Protein AF-A0A9P7V048-F1 (afdb_monomer_lite)

Radius of gyration: 24.01 Å; chains: 1; bounding box: 85×46×67 Å

Secondary structure (DSSP, 8-state):
--PPPP---------TTSPPPP--EEEEETTEEEEEEEEEESS---TT-EEEEEEESSSSEEEEEEE-TTSSEEEEEEEEGGG--TT--EEEEEEEEEEE-SS---------EEPPTTTSTTT-EEEEEE-TTS-EEEEEESSTT-S--EES--SSS--EEEEEEEETTTTEEEEEE--SSTT-BEEEEEESS---SSS---EESS--SS--EEEEEE-TTSSEEEEEEEESSS-EEEEEETTS-B-TT-TTT---GGG-------------

Structure (mmCIF, N/CA/C/O backbone):
data_AF-A0A9P7V048-F1
#
_entry.id   AF-A0A9P7V048-F1
#
loop_
_atom_site.group_PDB
_atom_site.id
_atom_site.type_symbol
_atom_site.label_atom_id
_atom_site.label_alt_id
_atom_site.label_comp_id
_atom_site.label_asym_id
_atom_site.label_entity_id
_atom_site.label_seq_id
_atom_site.pdbx_PDB_ins_code
_atom_site.Cartn_x
_atom_site.Cartn_y
_atom_site.Cartn_z
_atom_site.occupancy
_atom_site.B_iso_or_equiv
_atom_site.auth_seq_id
_atom_site.auth_comp_id
_atom_site.auth_asym_id
_atom_site.auth_atom_id
_atom_site.pdbx_PDB_model_num
ATOM 1 N N . MET A 1 1 ? -36.999 -1.840 -45.580 1.00 36.94 1 MET A N 1
ATOM 2 C CA . MET A 1 1 ? -36.433 -1.770 -44.214 1.00 36.94 1 MET A CA 1
ATOM 3 C C . MET A 1 1 ? -35.182 -2.636 -44.184 1.00 36.94 1 MET A C 1
ATOM 5 O O . MET A 1 1 ? -35.310 -3.847 -44.291 1.00 36.94 1 MET A O 1
ATOM 9 N N . ARG A 1 2 ? -33.984 -2.038 -44.151 1.00 40.50 2 ARG A N 1
ATOM 10 C CA . ARG A 1 2 ? -32.734 -2.769 -43.884 1.00 40.50 2 ARG A CA 1
ATOM 11 C C . ARG A 1 2 ? -32.493 -2.706 -42.381 1.00 40.50 2 ARG A C 1
ATOM 13 O O . ARG A 1 2 ? -32.300 -1.617 -41.848 1.00 40.50 2 ARG A O 1
ATOM 20 N N . TRP A 1 3 ? -32.535 -3.854 -41.720 1.00 47.59 3 TRP A N 1
ATOM 21 C CA . TRP A 1 3 ? -32.019 -3.990 -40.365 1.00 47.59 3 TRP A CA 1
ATOM 22 C C . TRP A 1 3 ? -30.502 -3.810 -40.438 1.00 47.59 3 TRP A C 1
ATOM 24 O O . TRP A 1 3 ? -29.835 -4.533 -41.178 1.00 47.59 3 TRP A O 1
ATOM 34 N N . HIS A 1 4 ? -29.969 -2.801 -39.751 1.00 50.00 4 HIS A N 1
ATOM 35 C CA . HIS A 1 4 ? -28.528 -2.705 -39.544 1.00 50.00 4 HIS A CA 1
ATOM 36 C C . HIS A 1 4 ? -28.135 -3.830 -38.585 1.00 50.00 4 HIS A C 1
ATOM 38 O O . HIS A 1 4 ? -28.737 -3.973 -37.521 1.00 50.00 4 HIS A O 1
ATOM 44 N N . SER A 1 5 ? -27.163 -4.647 -38.991 1.00 58.50 5 SER A N 1
ATOM 45 C CA . SER A 1 5 ? -26.489 -5.574 -38.086 1.00 58.50 5 SER A CA 1
ATOM 46 C C . SER A 1 5 ? -25.863 -4.753 -36.963 1.00 58.50 5 SER A C 1
ATOM 48 O O . SER A 1 5 ? -25.151 -3.791 -37.246 1.00 58.50 5 SER A O 1
ATOM 50 N N . LEU A 1 6 ? -26.148 -5.104 -35.711 1.00 61.34 6 LEU A N 1
ATOM 51 C CA . LEU A 1 6 ? -25.428 -4.551 -34.568 1.00 61.34 6 LEU A CA 1
ATOM 52 C C . LEU A 1 6 ? -23.964 -4.978 -34.703 1.00 61.34 6 LEU A C 1
ATOM 54 O O . LEU A 1 6 ? -23.677 -6.170 -34.811 1.00 61.34 6 LEU A O 1
ATOM 58 N N . ASP A 1 7 ? -23.066 -4.003 -34.760 1.00 64.44 7 ASP A N 1
ATOM 59 C CA . ASP A 1 7 ? -21.628 -4.238 -34.793 1.00 64.44 7 ASP A CA 1
ATOM 60 C C . ASP A 1 7 ? -21.213 -4.708 -33.393 1.00 64.44 7 ASP A C 1
ATOM 62 O O . ASP A 1 7 ? -21.277 -3.951 -32.420 1.00 64.44 7 ASP A O 1
ATOM 66 N N . VAL A 1 8 ? -20.901 -5.996 -33.250 1.00 72.31 8 VAL A N 1
ATOM 67 C CA . VAL A 1 8 ? -20.444 -6.551 -31.973 1.00 72.31 8 VAL A CA 1
ATOM 68 C C . VAL A 1 8 ? -18.975 -6.171 -31.832 1.00 72.31 8 VAL A C 1
ATOM 70 O O . VAL A 1 8 ? -18.119 -6.739 -32.506 1.00 72.31 8 VAL A O 1
ATOM 73 N N . GLY A 1 9 ? -18.684 -5.185 -30.983 1.00 73.69 9 GLY A N 1
ATOM 74 C CA . GLY A 1 9 ? -17.313 -4.743 -30.728 1.00 73.69 9 GLY A CA 1
ATOM 75 C C . GLY A 1 9 ? -16.412 -5.894 -30.265 1.00 73.69 9 GLY A C 1
ATOM 76 O O . GLY A 1 9 ? -16.815 -6.729 -29.455 1.00 73.69 9 GLY A O 1
ATOM 77 N N . SER A 1 10 ? -15.182 -5.945 -30.778 1.00 85.81 10 SER A N 1
ATOM 78 C CA . SER A 1 10 ? -14.177 -6.932 -30.373 1.00 85.81 10 SER A CA 1
ATOM 79 C C . SER A 1 10 ? -13.521 -6.538 -29.046 1.00 85.81 10 SER A C 1
ATOM 81 O O . SER A 1 10 ? -12.964 -5.446 -28.941 1.00 85.81 10 SER A O 1
ATOM 83 N N . LEU A 1 11 ? -13.527 -7.440 -28.058 1.00 88.19 11 LEU A N 1
ATOM 84 C CA . LEU A 1 11 ? -12.817 -7.288 -26.784 1.00 88.19 11 LEU A CA 1
ATOM 85 C C . LEU A 1 11 ? -11.685 -8.318 -26.687 1.00 88.19 11 LEU A C 1
ATOM 87 O O . LEU A 1 11 ? -11.922 -9.520 -26.812 1.00 88.19 11 LEU A O 1
ATOM 91 N N . HIS A 1 12 ? -10.461 -7.863 -26.413 1.00 88.50 12 HIS A N 1
ATOM 92 C CA . HIS A 1 12 ? -9.361 -8.759 -26.061 1.00 88.50 12 HIS A CA 1
ATOM 93 C C . HIS A 1 12 ? -9.548 -9.253 -24.625 1.00 88.50 12 HIS A C 1
ATOM 95 O O . HIS A 1 12 ? -9.279 -8.531 -23.669 1.00 88.50 12 HIS A O 1
ATOM 101 N N . TYR A 1 13 ? -10.034 -10.484 -24.485 1.00 90.88 13 TYR A N 1
ATOM 102 C CA . TYR A 1 13 ? -10.321 -11.108 -23.198 1.00 90.88 13 TYR A CA 1
ATOM 103 C C . TYR A 1 13 ? -9.523 -12.415 -23.058 1.00 90.88 13 TYR A C 1
ATOM 105 O O . TYR A 1 13 ? -9.864 -13.405 -23.715 1.00 90.88 13 TYR A O 1
ATOM 113 N N . PRO A 1 14 ? -8.441 -12.445 -22.258 1.00 89.75 14 PRO A N 1
ATOM 114 C CA . PRO A 1 14 ? -7.662 -13.659 -22.054 1.00 89.75 14 PRO A CA 1
ATOM 115 C C . PRO A 1 14 ? -8.452 -14.651 -21.192 1.00 89.75 14 PRO A C 1
ATOM 117 O O . PRO A 1 14 ? -8.648 -14.452 -19.996 1.00 89.75 14 PRO A O 1
ATOM 120 N N . LEU A 1 15 ? -8.912 -15.739 -21.811 1.00 92.75 15 LEU A N 1
ATOM 121 C CA . LEU A 1 15 ? -9.540 -16.856 -21.102 1.00 92.75 15 LEU A CA 1
ATOM 122 C C . LEU A 1 15 ? -8.530 -17.558 -20.173 1.00 92.75 15 LEU A C 1
ATOM 124 O O . LEU A 1 15 ? -7.322 -17.476 -20.419 1.00 92.75 15 LEU A O 1
ATOM 128 N N . PRO A 1 16 ? -8.988 -18.308 -19.152 1.00 92.62 16 PRO A N 1
ATOM 129 C CA . PRO A 1 16 ? -8.110 -19.159 -18.352 1.00 92.62 16 PRO A CA 1
ATOM 130 C C . PRO A 1 16 ? -7.230 -20.059 -19.238 1.00 92.62 16 PRO A C 1
ATOM 132 O O . PRO A 1 16 ? -7.725 -20.740 -20.133 1.00 92.62 16 PRO A O 1
ATOM 135 N N . GLY A 1 17 ? -5.912 -20.022 -19.021 1.00 89.62 17 GLY A N 1
ATOM 136 C CA . GLY A 1 17 ? -4.913 -20.717 -19.851 1.00 89.62 17 GLY A CA 1
ATOM 137 C C . GLY A 1 17 ? -4.537 -20.017 -21.169 1.00 89.62 17 GLY A C 1
ATOM 138 O O . GLY A 1 17 ? -3.571 -20.416 -21.815 1.00 89.62 17 GLY A O 1
ATOM 139 N N . GLY A 1 18 ? -5.244 -18.952 -21.559 1.00 90.00 18 GLY A N 1
ATOM 140 C CA . GLY A 1 18 ? -4.911 -18.102 -22.705 1.00 90.00 18 GLY A CA 1
ATOM 141 C C . GLY A 1 18 ? -3.656 -17.254 -22.475 1.00 90.00 18 GLY A C 1
ATOM 142 O O . GLY A 1 18 ? -3.100 -17.221 -21.383 1.00 90.00 18 GLY A O 1
ATOM 143 N N . LYS A 1 19 ? -3.162 -16.551 -23.494 1.00 90.81 19 LYS A N 1
ATOM 144 C CA . LYS A 1 19 ? -1.992 -15.672 -23.320 1.00 90.81 19 LYS A CA 1
ATOM 145 C C . LYS A 1 19 ? -2.393 -14.386 -22.600 1.00 90.81 19 LYS A C 1
ATOM 147 O O . LYS A 1 19 ? -3.343 -13.733 -23.026 1.00 90.81 19 LYS A O 1
ATOM 152 N N . ASN A 1 20 ? -1.660 -14.032 -21.545 1.00 90.75 20 ASN A N 1
ATOM 153 C CA . ASN A 1 20 ? -1.812 -12.734 -20.894 1.00 90.75 20 ASN A CA 1
ATOM 154 C C . ASN A 1 20 ? -1.251 -11.620 -21.795 1.00 90.75 20 ASN A C 1
ATOM 156 O O . ASN A 1 20 ? -0.404 -11.895 -22.651 1.00 90.75 20 ASN A O 1
ATOM 160 N N . PRO A 1 21 ? -1.717 -10.370 -21.631 1.00 90.50 21 PRO A N 1
ATOM 161 C CA . PRO A 1 21 ? -1.050 -9.233 -22.247 1.00 90.50 21 PRO A CA 1
ATOM 162 C C . PRO A 1 21 ? 0.390 -9.131 -21.735 1.00 90.50 21 PRO A C 1
ATOM 164 O O . PRO A 1 21 ? 0.649 -9.307 -20.545 1.00 90.50 21 PRO A O 1
ATOM 167 N N . VAL A 1 22 ? 1.314 -8.821 -22.641 1.00 87.94 22 VAL A N 1
ATOM 168 C CA . VAL A 1 22 ? 2.689 -8.459 -22.286 1.00 87.94 22 VAL A CA 1
ATOM 169 C C . VAL A 1 22 ? 2.695 -6.974 -21.946 1.00 87.94 22 VAL A C 1
ATOM 171 O O . VAL A 1 22 ? 2.176 -6.167 -22.718 1.00 87.94 22 VAL A O 1
ATOM 174 N N . VAL A 1 23 ? 3.238 -6.625 -20.781 1.00 88.62 23 VAL A N 1
ATOM 175 C CA . VAL A 1 23 ? 3.197 -5.260 -20.247 1.00 88.62 23 VAL A CA 1
ATOM 176 C C . VAL A 1 23 ? 4.593 -4.667 -20.110 1.00 88.62 23 VAL A C 1
ATOM 178 O O . VAL A 1 23 ? 5.545 -5.339 -19.715 1.00 88.62 23 VAL A O 1
ATOM 181 N N . GLU A 1 24 ? 4.683 -3.372 -20.389 1.00 89.81 24 GLU A N 1
ATOM 182 C CA . GLU A 1 24 ? 5.864 -2.547 -20.169 1.00 89.81 24 GLU A CA 1
ATOM 183 C C . GLU A 1 24 ? 5.461 -1.317 -19.358 1.00 89.81 24 GLU A C 1
ATOM 185 O O . GLU A 1 24 ? 4.350 -0.803 -19.510 1.00 89.81 24 GLU A O 1
ATOM 190 N N . ALA A 1 25 ? 6.360 -0.841 -18.500 1.00 92.62 25 ALA A N 1
ATOM 191 C CA . ALA A 1 25 ? 6.156 0.379 -17.735 1.00 92.62 25 ALA A CA 1
ATOM 192 C C . ALA A 1 25 ? 7.075 1.480 -18.270 1.00 92.62 25 ALA A C 1
ATOM 194 O O . ALA A 1 25 ? 8.260 1.257 -18.515 1.00 92.62 25 ALA A O 1
ATOM 195 N N . HIS A 1 26 ? 6.513 2.673 -18.441 1.00 93.94 26 HIS A N 1
ATOM 196 C CA . HIS A 1 26 ? 7.201 3.838 -18.984 1.00 93.94 26 HIS A CA 1
ATOM 197 C C . HIS A 1 26 ? 6.876 5.063 -18.127 1.00 93.94 26 HIS A C 1
ATOM 199 O O . HIS A 1 26 ? 5.769 5.173 -17.599 1.00 93.94 26 HIS A O 1
ATOM 205 N N . ILE A 1 27 ? 7.829 5.982 -18.000 1.00 92.31 27 ILE A N 1
ATOM 206 C CA . ILE A 1 27 ? 7.661 7.273 -17.326 1.00 92.31 27 ILE A CA 1
ATOM 207 C C . ILE A 1 27 ? 7.830 8.377 -18.360 1.00 92.31 27 ILE A C 1
ATOM 209 O O . ILE A 1 27 ? 8.747 8.336 -19.177 1.00 92.31 27 ILE A O 1
ATOM 213 N N . ILE A 1 28 ? 6.946 9.368 -18.309 1.00 91.31 28 ILE A N 1
ATOM 214 C CA . ILE A 1 28 ? 6.976 10.536 -19.185 1.00 91.31 28 ILE A CA 1
ATOM 215 C C . ILE A 1 28 ? 6.925 11.779 -18.303 1.00 91.31 28 ILE A C 1
ATOM 217 O O . ILE A 1 28 ? 6.055 11.891 -17.436 1.00 91.31 28 ILE A O 1
ATOM 221 N N . ALA A 1 29 ? 7.850 12.709 -18.524 1.00 85.75 29 ALA A N 1
ATOM 222 C CA . ALA A 1 29 ? 7.808 14.012 -17.877 1.00 85.75 29 ALA A CA 1
ATOM 223 C C . ALA A 1 29 ? 6.742 14.886 -18.558 1.00 85.75 29 ALA A C 1
ATOM 225 O O . ALA A 1 29 ? 6.718 15.010 -19.781 1.00 85.75 29 ALA A O 1
ATOM 226 N N . ILE A 1 30 ? 5.841 15.485 -17.776 1.00 88.88 30 ILE A N 1
ATOM 227 C CA . ILE A 1 30 ? 4.691 16.244 -18.307 1.00 88.88 30 ILE A CA 1
ATOM 228 C C . ILE A 1 30 ? 5.145 17.471 -19.115 1.00 88.88 30 ILE A C 1
ATOM 230 O O . ILE A 1 30 ? 4.499 17.846 -20.091 1.00 88.88 30 ILE A O 1
ATOM 234 N N . ASP A 1 31 ? 6.257 18.086 -18.720 1.00 90.75 31 ASP A N 1
ATOM 235 C CA . ASP A 1 31 ? 6.870 19.233 -19.394 1.00 90.75 31 ASP A CA 1
ATOM 236 C C . ASP A 1 31 ? 7.685 18.847 -20.641 1.00 90.75 31 ASP A C 1
ATOM 238 O O . ASP A 1 31 ? 7.998 19.710 -21.459 1.00 90.75 31 ASP A O 1
ATOM 242 N N . SER A 1 32 ? 8.000 17.560 -20.804 1.00 87.50 32 SER A N 1
ATOM 243 C CA . SER A 1 32 ? 8.816 17.019 -21.892 1.00 87.50 32 SER A CA 1
ATOM 244 C C . SER A 1 32 ? 8.240 15.688 -22.400 1.00 87.50 32 SER A C 1
ATOM 246 O O . SER A 1 32 ? 8.892 14.650 -22.269 1.00 87.50 32 SER A O 1
ATOM 248 N N . PRO A 1 33 ? 7.035 15.684 -23.004 1.00 87.81 33 PRO A N 1
ATOM 249 C CA . PRO A 1 33 ? 6.310 14.457 -23.345 1.00 87.81 33 PRO A CA 1
ATOM 250 C C . PRO A 1 33 ? 7.021 13.566 -24.374 1.00 87.81 33 PRO A C 1
ATOM 252 O O . PRO A 1 33 ? 6.772 12.364 -24.421 1.00 87.81 33 PRO A O 1
ATOM 255 N N . ASP A 1 34 ? 7.937 14.135 -25.161 1.00 87.31 34 ASP A N 1
ATOM 256 C CA . ASP A 1 34 ? 8.762 13.395 -26.124 1.00 87.31 34 ASP A CA 1
ATOM 257 C C . ASP A 1 34 ? 9.877 12.568 -25.451 1.00 87.31 34 ASP A C 1
ATOM 259 O O . ASP A 1 34 ? 10.506 11.724 -26.091 1.00 87.31 34 ASP A O 1
ATOM 263 N N . HIS A 1 35 ? 10.132 12.791 -24.157 1.00 85.94 35 HIS A N 1
ATOM 264 C CA . HIS A 1 35 ? 11.142 12.075 -23.380 1.00 85.94 35 HIS A CA 1
ATOM 265 C C . HIS A 1 35 ? 10.478 10.952 -22.581 1.00 85.94 35 HIS A C 1
ATOM 267 O O . HIS A 1 35 ? 10.079 11.120 -21.428 1.00 85.94 35 HIS A O 1
ATOM 273 N N . VAL A 1 36 ? 10.367 9.790 -23.222 1.00 91.19 36 VAL A N 1
ATOM 274 C CA . VAL A 1 36 ? 9.839 8.565 -22.612 1.00 91.19 36 VAL A CA 1
ATOM 275 C C . VAL A 1 36 ? 10.991 7.751 -22.037 1.00 91.19 36 VAL A C 1
ATOM 277 O O . VAL A 1 36 ? 11.923 7.413 -22.761 1.00 91.19 36 VAL A O 1
ATOM 280 N N . VAL A 1 37 ? 10.923 7.411 -20.751 1.00 94.00 37 VAL A N 1
ATOM 281 C CA . VAL A 1 37 ? 11.894 6.539 -20.078 1.00 94.00 37 VAL A CA 1
ATOM 282 C C . VAL A 1 37 ? 11.269 5.175 -19.831 1.00 94.00 37 VAL A C 1
ATOM 284 O O . VAL A 1 37 ? 10.284 5.064 -19.102 1.00 94.00 37 VAL A O 1
ATOM 287 N N . SER A 1 38 ? 11.859 4.126 -20.399 1.00 94.69 38 SER A N 1
ATOM 288 C CA . SER A 1 38 ? 11.402 2.751 -20.186 1.00 94.69 38 SER A CA 1
ATOM 289 C C . SER A 1 38 ? 11.940 2.176 -18.879 1.00 94.69 38 SER A C 1
ATOM 291 O O . SER A 1 38 ? 13.136 2.262 -18.588 1.00 94.69 38 SER A O 1
ATOM 293 N N . LEU A 1 39 ? 11.066 1.539 -18.103 1.00 94.94 39 LEU A N 1
ATOM 294 C CA . LEU A 1 39 ? 11.436 0.832 -16.883 1.00 94.94 39 LEU A CA 1
ATOM 295 C C . LEU A 1 39 ? 11.785 -0.616 -17.215 1.00 94.94 39 LEU A C 1
ATOM 297 O O . LEU A 1 39 ? 10.972 -1.373 -17.743 1.00 94.94 39 LEU A O 1
ATOM 301 N N . SER A 1 40 ? 13.018 -0.995 -16.907 1.00 91.94 40 SER A N 1
ATOM 302 C CA . SER A 1 40 ? 13.570 -2.316 -17.199 1.00 91.94 40 SER A CA 1
ATOM 303 C C . SER A 1 40 ? 13.948 -3.062 -15.928 1.00 91.94 40 SER A C 1
ATOM 305 O O . SER A 1 40 ? 14.125 -2.471 -14.865 1.00 91.94 40 SER A O 1
ATOM 307 N N . ARG A 1 41 ? 14.065 -4.382 -16.037 1.00 86.81 41 ARG A N 1
ATOM 308 C CA . ARG A 1 41 ? 14.481 -5.259 -14.941 1.00 86.81 41 ARG A CA 1
ATOM 309 C C . ARG A 1 41 ? 15.928 -5.667 -15.172 1.00 86.81 41 ARG A C 1
ATOM 311 O O . ARG A 1 41 ? 16.290 -5.960 -16.309 1.00 86.81 41 ARG A O 1
ATOM 318 N N . SER A 1 42 ? 16.710 -5.757 -14.103 1.00 79.62 42 SER A N 1
ATOM 319 C CA . SER A 1 42 ? 18.065 -6.316 -14.174 1.00 79.62 42 SER A CA 1
ATOM 320 C C . SER A 1 42 ? 18.065 -7.811 -14.489 1.00 79.62 42 SER A C 1
ATOM 322 O O . SER A 1 42 ? 18.948 -8.319 -15.176 1.00 79.62 42 SER A O 1
ATOM 324 N N . THR A 1 43 ? 17.051 -8.527 -13.997 1.00 79.88 43 THR A N 1
ATOM 325 C CA . THR A 1 43 ? 16.870 -9.966 -14.198 1.00 79.88 43 THR A CA 1
ATOM 326 C C . THR A 1 43 ? 15.426 -10.261 -14.583 1.00 79.88 43 THR A C 1
ATOM 328 O O . THR A 1 43 ? 14.489 -9.678 -14.033 1.00 79.88 43 THR A O 1
ATOM 331 N N . GLU A 1 44 ? 15.236 -11.179 -15.529 1.00 80.25 44 GLU A N 1
ATOM 332 C CA . GLU A 1 44 ? 13.908 -11.649 -15.911 1.00 80.25 44 GLU A CA 1
ATOM 333 C C . GLU A 1 44 ? 13.274 -12.447 -14.761 1.00 80.25 44 GLU A C 1
ATOM 335 O O . GLU A 1 44 ? 13.837 -13.428 -14.277 1.00 80.25 44 GLU A O 1
ATOM 340 N N . PHE A 1 45 ? 12.100 -12.011 -14.307 1.00 85.75 45 PHE A N 1
ATOM 341 C CA . PHE A 1 45 ? 11.386 -12.631 -13.189 1.00 85.75 45 PHE A CA 1
ATOM 342 C C . PHE A 1 45 ? 10.458 -13.768 -13.643 1.00 85.75 45 PHE A C 1
ATOM 344 O O . PHE A 1 45 ? 10.452 -14.870 -13.081 1.00 85.75 45 PHE A O 1
ATOM 351 N N . SER A 1 46 ? 9.651 -13.491 -14.668 1.00 82.44 46 SER A N 1
ATOM 352 C CA . SER A 1 46 ? 8.719 -14.424 -15.296 1.00 82.44 46 SER A CA 1
ATOM 353 C C . SER A 1 46 ? 8.253 -13.842 -16.631 1.00 82.44 46 SER A C 1
ATOM 355 O O . SER A 1 46 ? 7.944 -12.656 -16.695 1.00 82.44 46 SER A O 1
ATOM 357 N N . VAL A 1 47 ? 8.132 -14.686 -17.659 1.00 78.94 47 VAL A N 1
ATOM 358 C CA . VAL A 1 47 ? 7.671 -14.290 -19.005 1.00 78.94 47 VAL A CA 1
ATOM 359 C C . VAL A 1 47 ? 6.244 -13.717 -18.976 1.00 78.94 47 VAL A C 1
ATOM 361 O O . VAL A 1 47 ? 5.944 -12.762 -19.680 1.00 78.94 47 VAL A O 1
ATOM 364 N N . ASP A 1 48 ? 5.382 -14.271 -18.115 1.00 86.25 48 ASP A N 1
ATOM 365 C CA . ASP A 1 48 ? 3.977 -13.864 -17.953 1.00 86.25 48 ASP A CA 1
ATOM 366 C C . ASP A 1 48 ? 3.749 -13.114 -16.619 1.00 86.25 48 ASP A C 1
ATOM 368 O O . ASP A 1 48 ? 2.766 -13.378 -15.917 1.00 86.25 48 ASP A O 1
ATOM 372 N N . SER A 1 49 ? 4.684 -12.256 -16.187 1.00 91.25 49 SER A N 1
ATOM 373 C CA . SER A 1 49 ? 4.486 -11.506 -14.939 1.00 91.25 49 SER A CA 1
ATOM 374 C C . SER A 1 49 ? 3.359 -10.474 -15.054 1.00 91.25 49 SER A C 1
ATOM 376 O O . SER A 1 49 ? 3.093 -9.908 -16.116 1.00 91.25 49 SER A O 1
ATOM 378 N N . VAL A 1 50 ? 2.678 -10.236 -13.936 1.00 93.62 50 VAL A N 1
ATOM 379 C CA . VAL A 1 50 ? 1.630 -9.222 -13.810 1.00 93.62 50 VAL A CA 1
ATOM 380 C C . VAL A 1 50 ? 2.173 -8.086 -12.957 1.00 93.62 50 VAL A C 1
ATOM 382 O O . VAL A 1 50 ? 2.505 -8.298 -11.792 1.00 93.62 50 VAL A O 1
ATOM 385 N N . LEU A 1 51 ? 2.246 -6.884 -13.532 1.00 94.81 51 LEU A N 1
ATOM 386 C CA . LEU A 1 51 ? 2.455 -5.649 -12.777 1.00 94.81 51 LEU A CA 1
ATOM 387 C C . LEU A 1 51 ? 1.127 -5.256 -12.132 1.00 94.81 51 LEU A C 1
ATOM 389 O O . LEU A 1 51 ? 0.145 -5.055 -12.848 1.00 94.81 51 LEU A O 1
ATOM 393 N N . PHE A 1 52 ? 1.084 -5.157 -10.806 1.00 95.25 52 PHE A N 1
ATOM 394 C CA . PHE A 1 52 ? -0.177 -4.925 -10.095 1.00 95.25 52 PHE A CA 1
ATOM 395 C C . PHE A 1 52 ? -0.166 -3.707 -9.178 1.00 95.25 52 PHE A C 1
ATOM 397 O O . PHE A 1 52 ? -1.240 -3.309 -8.738 1.00 95.25 52 PHE A O 1
ATOM 404 N N . GLU A 1 53 ? 0.993 -3.094 -8.921 1.00 97.00 53 GLU A N 1
ATOM 405 C CA . GLU A 1 53 ? 1.107 -1.844 -8.169 1.00 97.00 53 GLU A CA 1
ATOM 406 C C . GLU A 1 53 ? 2.280 -0.997 -8.662 1.00 97.00 53 GLU A C 1
ATOM 408 O O . GLU A 1 53 ? 3.364 -1.518 -8.922 1.00 97.00 53 GLU A O 1
ATOM 413 N N . VAL A 1 54 ? 2.047 0.311 -8.793 1.00 96.69 54 VAL A N 1
ATOM 414 C CA . VAL A 1 54 ? 3.046 1.316 -9.175 1.00 96.69 54 VAL A CA 1
ATOM 415 C C . VAL A 1 54 ? 2.856 2.513 -8.251 1.00 96.69 54 VAL A C 1
ATOM 417 O O . VAL A 1 54 ? 1.821 3.175 -8.313 1.00 96.69 54 VAL A O 1
ATOM 420 N N . ALA A 1 55 ? 3.833 2.787 -7.390 1.00 96.81 55 ALA A N 1
ATOM 421 C CA . ALA A 1 55 ? 3.705 3.802 -6.350 1.00 96.81 55 ALA A CA 1
ATOM 422 C C . ALA A 1 55 ? 5.013 4.566 -6.136 1.00 96.81 55 ALA A C 1
ATOM 424 O O . ALA A 1 55 ? 6.073 3.976 -5.929 1.00 96.81 55 ALA A O 1
ATOM 425 N N . TRP A 1 56 ? 4.931 5.894 -6.161 1.00 96.31 56 TRP A N 1
ATOM 426 C CA . TRP A 1 56 ? 6.038 6.766 -5.784 1.00 96.31 56 TRP A CA 1
ATOM 427 C C . TRP A 1 56 ? 6.142 6.839 -4.261 1.00 96.31 56 TRP A C 1
ATOM 429 O O . TRP A 1 56 ? 5.148 7.093 -3.582 1.00 96.31 56 TRP A O 1
ATOM 439 N N . THR A 1 57 ? 7.343 6.641 -3.725 1.00 95.81 57 THR A N 1
ATOM 440 C CA . THR A 1 57 ? 7.644 6.853 -2.299 1.00 95.81 57 THR A CA 1
ATOM 441 C C . THR A 1 57 ? 8.223 8.242 -2.047 1.00 95.81 57 THR A C 1
ATOM 443 O O . THR A 1 57 ? 8.042 8.811 -0.974 1.00 95.81 57 THR A O 1
ATOM 446 N N . THR A 1 58 ? 8.894 8.807 -3.052 1.00 94.81 58 THR A N 1
ATOM 447 C CA . THR A 1 58 ? 9.363 10.199 -3.110 1.00 94.81 58 THR A CA 1
ATOM 448 C C . THR A 1 58 ? 9.272 10.703 -4.551 1.00 94.81 58 THR A C 1
ATOM 450 O O . THR A 1 58 ? 8.842 9.968 -5.433 1.00 94.81 58 THR A O 1
ATOM 453 N N . SER A 1 59 ? 9.715 11.933 -4.828 1.00 92.38 59 SER A N 1
ATOM 454 C CA . SER A 1 59 ? 9.869 12.432 -6.204 1.00 92.38 59 SER A CA 1
ATOM 455 C C . SER A 1 59 ? 10.888 11.651 -7.040 1.00 92.38 59 SER A C 1
ATOM 457 O O . SER A 1 59 ? 10.825 11.700 -8.263 1.00 92.38 59 SER A O 1
ATOM 459 N N . ASP A 1 60 ? 11.818 10.945 -6.392 1.00 93.31 60 ASP A N 1
ATOM 460 C CA . ASP A 1 60 ? 12.937 10.266 -7.052 1.00 93.31 60 ASP A CA 1
ATOM 461 C C . ASP A 1 60 ? 12.880 8.742 -6.925 1.00 93.31 60 ASP A C 1
ATOM 463 O O . ASP A 1 60 ? 13.681 8.044 -7.539 1.00 93.31 60 ASP A O 1
ATOM 467 N N . MET A 1 61 ? 11.974 8.208 -6.108 1.00 96.06 61 MET A N 1
ATOM 468 C CA . MET A 1 61 ? 11.907 6.784 -5.798 1.00 96.06 61 MET A CA 1
ATOM 469 C C . MET A 1 61 ? 10.543 6.233 -6.194 1.00 96.06 61 MET A C 1
ATOM 471 O O . MET A 1 61 ? 9.511 6.639 -5.656 1.00 96.06 61 MET A O 1
ATOM 475 N N . LEU A 1 62 ? 10.556 5.281 -7.124 1.00 96.94 62 LEU A N 1
ATOM 476 C CA . LEU A 1 62 ? 9.372 4.576 -7.598 1.00 96.94 62 LEU A CA 1
ATOM 477 C C . LEU A 1 62 ? 9.467 3.097 -7.231 1.00 96.94 62 LEU A C 1
ATOM 479 O O . LEU A 1 62 ? 10.484 2.449 -7.479 1.00 96.94 62 LEU A O 1
ATOM 483 N N . LEU A 1 63 ? 8.383 2.553 -6.688 1.00 97.62 63 LEU A N 1
ATOM 484 C CA . LEU A 1 63 ? 8.209 1.128 -6.459 1.00 97.62 63 LEU A CA 1
ATOM 485 C C . LEU A 1 63 ? 7.233 0.545 -7.480 1.00 97.62 63 LEU A C 1
ATOM 487 O O . LEU A 1 63 ? 6.179 1.120 -7.751 1.00 97.62 63 LEU A O 1
ATOM 491 N N . VAL A 1 64 ? 7.574 -0.625 -8.013 1.00 97.12 64 VAL A N 1
ATOM 492 C CA . VAL A 1 64 ? 6.693 -1.432 -8.861 1.00 97.12 64 VAL A CA 1
ATOM 493 C C . VAL A 1 64 ? 6.603 -2.827 -8.264 1.00 97.12 64 VAL A C 1
ATOM 495 O O . VAL A 1 64 ? 7.627 -3.498 -8.114 1.00 97.12 64 VAL A O 1
ATOM 498 N N . LYS A 1 65 ? 5.392 -3.276 -7.925 1.00 96.69 65 LYS A N 1
ATOM 499 C CA . LYS A 1 65 ? 5.156 -4.663 -7.520 1.00 96.69 65 LYS A CA 1
ATOM 500 C C . LYS A 1 65 ? 4.728 -5.494 -8.717 1.00 96.69 65 LYS A C 1
ATOM 502 O O . LYS A 1 65 ? 3.866 -5.094 -9.507 1.00 96.69 65 LYS A O 1
ATOM 507 N N . GLU A 1 66 ? 5.310 -6.678 -8.811 1.00 95.38 66 GLU A N 1
ATOM 508 C CA . GLU A 1 66 ? 4.926 -7.668 -9.800 1.00 95.38 66 GLU A CA 1
ATOM 509 C C . GLU A 1 66 ? 4.842 -9.066 -9.209 1.00 95.38 66 GLU A C 1
ATOM 511 O O . GLU A 1 66 ? 5.482 -9.373 -8.202 1.00 95.38 66 GLU A O 1
ATOM 516 N N . MET A 1 67 ? 4.059 -9.921 -9.855 1.00 95.50 67 MET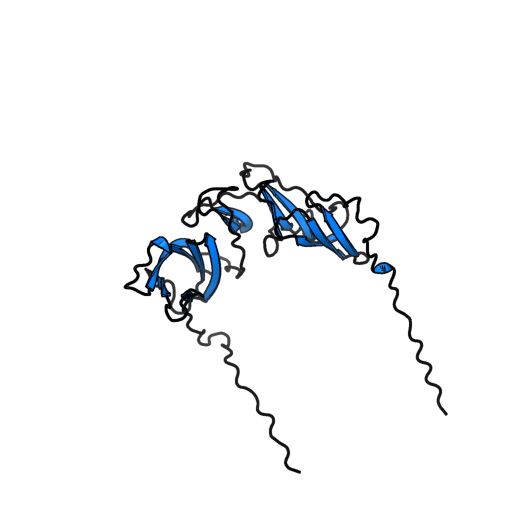 A N 1
ATOM 517 C CA . MET A 1 67 ? 3.892 -11.313 -9.456 1.00 95.50 67 MET A CA 1
ATOM 518 C C . MET A 1 67 ? 3.922 -12.257 -10.653 1.00 95.50 67 MET A C 1
ATOM 520 O O . MET A 1 67 ? 3.708 -11.854 -11.798 1.00 95.50 67 MET A O 1
ATOM 524 N N . SER A 1 68 ? 4.227 -13.524 -10.391 1.00 94.50 68 SER A N 1
ATOM 525 C CA . SER A 1 68 ? 4.109 -14.587 -11.377 1.00 94.50 68 SER A CA 1
ATOM 526 C C . SER A 1 68 ? 2.642 -14.825 -11.729 1.00 94.50 68 SER A C 1
ATOM 528 O O . SER A 1 68 ? 1.725 -14.459 -10.998 1.00 94.50 68 SER A O 1
ATOM 530 N N . ARG A 1 69 ? 2.409 -15.465 -12.874 1.00 93.12 69 ARG A N 1
ATOM 531 C CA . ARG A 1 69 ? 1.068 -15.729 -13.405 1.00 93.12 69 ARG A CA 1
ATOM 532 C C . ARG A 1 69 ? 0.159 -16.539 -12.470 1.00 93.12 69 ARG A C 1
ATOM 534 O O . ARG A 1 69 ? -1.054 -16.370 -12.500 1.00 93.12 69 ARG A O 1
ATOM 541 N N . ASP A 1 70 ? 0.743 -17.440 -11.694 1.00 92.69 70 ASP A N 1
ATOM 542 C CA . ASP A 1 70 ? 0.076 -18.251 -10.671 1.00 92.69 70 ASP A CA 1
ATOM 543 C C . ASP A 1 70 ? -0.067 -17.523 -9.322 1.00 92.69 70 ASP A C 1
ATOM 545 O O . ASP A 1 70 ? -0.599 -18.102 -8.382 1.00 92.69 70 ASP A O 1
ATOM 549 N N . ALA A 1 71 ? 0.386 -16.267 -9.235 1.00 94.56 71 ALA A N 1
ATOM 550 C CA . ALA A 1 71 ? 0.338 -15.407 -8.057 1.00 94.56 71 ALA A CA 1
ATOM 551 C C . ALA A 1 71 ? 1.039 -15.977 -6.810 1.00 94.56 71 ALA A C 1
ATOM 553 O O . ALA A 1 71 ? 0.737 -15.550 -5.706 1.00 94.56 71 ALA A O 1
ATOM 554 N N . VAL A 1 72 ? 1.985 -16.914 -6.944 1.00 95.06 72 VAL A N 1
ATOM 555 C CA . VAL A 1 72 ? 2.698 -17.486 -5.776 1.00 95.06 72 VAL A CA 1
ATOM 556 C C . VAL A 1 72 ? 4.077 -16.875 -5.548 1.00 95.06 72 VAL A C 1
ATOM 558 O O . VAL A 1 72 ? 4.584 -16.905 -4.433 1.00 95.06 72 VAL A O 1
ATOM 561 N N . ARG A 1 73 ? 4.694 -16.293 -6.582 1.00 95.25 73 ARG A N 1
ATOM 562 C CA . ARG A 1 73 ? 5.950 -15.545 -6.462 1.00 95.25 73 ARG A CA 1
ATOM 563 C C . ARG A 1 73 ? 5.682 -14.079 -6.729 1.00 95.25 73 ARG A C 1
ATOM 565 O O . ARG A 1 73 ? 5.018 -13.745 -7.707 1.00 95.25 73 ARG A O 1
ATOM 572 N N . GLY A 1 74 ? 6.264 -13.208 -5.922 1.00 95.25 74 GLY A N 1
ATOM 573 C CA . GLY A 1 74 ? 6.184 -11.764 -6.098 1.00 95.25 74 GLY A CA 1
ATOM 574 C C . GLY A 1 74 ? 7.525 -11.101 -5.877 1.00 95.25 74 GLY A C 1
ATOM 575 O O . GLY A 1 74 ? 8.386 -11.636 -5.179 1.00 95.25 74 GLY A O 1
ATOM 576 N N . GLN A 1 75 ? 7.701 -9.924 -6.459 1.00 96.00 75 GLN A N 1
ATOM 577 C CA . GLN A 1 75 ? 8.841 -9.073 -6.167 1.00 96.00 75 GLN A CA 1
ATOM 578 C C . GLN A 1 75 ? 8.461 -7.600 -6.194 1.00 96.00 75 GLN A C 1
ATOM 580 O O . GLN A 1 75 ? 7.499 -7.199 -6.852 1.00 96.00 75 GLN A O 1
ATOM 585 N N . VAL A 1 76 ? 9.243 -6.796 -5.477 1.00 96.81 76 VAL A N 1
ATOM 586 C CA . VAL A 1 76 ? 9.153 -5.340 -5.543 1.00 96.81 76 VAL A CA 1
ATOM 587 C C . VAL A 1 76 ? 10.434 -4.788 -6.140 1.00 96.81 76 VAL A C 1
ATOM 589 O O . VAL A 1 76 ? 11.529 -5.018 -5.620 1.00 96.81 76 VAL A O 1
ATOM 592 N N . LEU A 1 77 ? 10.270 -4.069 -7.244 1.00 96.88 77 LEU A N 1
ATOM 593 C CA . LEU A 1 77 ? 11.318 -3.351 -7.948 1.00 96.88 77 LEU A CA 1
ATOM 594 C C . LEU A 1 77 ? 11.352 -1.908 -7.455 1.00 96.88 77 LEU A C 1
ATOM 596 O O . LEU A 1 77 ? 10.314 -1.253 -7.388 1.00 96.88 77 LEU A O 1
ATOM 600 N N . MET A 1 78 ? 12.542 -1.412 -7.146 1.00 96.88 78 MET A N 1
ATOM 601 C CA . MET A 1 78 ? 12.805 -0.016 -6.829 1.00 96.88 78 MET A CA 1
ATOM 602 C C . MET A 1 78 ? 13.551 0.637 -7.988 1.00 96.88 78 MET A C 1
ATOM 604 O O . MET A 1 78 ? 14.607 0.165 -8.407 1.00 96.88 78 MET A O 1
ATOM 608 N N . PHE A 1 79 ? 13.029 1.760 -8.461 1.00 96.56 79 PHE A N 1
ATOM 609 C CA . PHE A 1 79 ? 13.648 2.604 -9.472 1.00 96.56 79 PHE A CA 1
ATOM 610 C C . PHE A 1 79 ? 14.058 3.926 -8.826 1.00 96.56 79 PHE A C 1
ATOM 612 O O . PHE A 1 79 ? 13.233 4.598 -8.209 1.00 96.56 79 PHE A O 1
ATOM 619 N N . ASN A 1 80 ? 15.333 4.289 -8.969 1.00 95.31 80 ASN A N 1
ATOM 620 C CA . ASN A 1 80 ? 15.880 5.538 -8.450 1.00 95.31 80 ASN A CA 1
ATOM 621 C C . ASN A 1 80 ? 16.144 6.509 -9.603 1.00 95.31 80 ASN A C 1
ATOM 623 O O . ASN A 1 80 ? 17.094 6.342 -10.369 1.00 95.31 80 ASN A O 1
ATOM 627 N N . TRP A 1 81 ? 15.320 7.543 -9.699 1.00 91.88 81 TRP A N 1
ATOM 628 C CA . TRP A 1 81 ? 15.355 8.532 -10.768 1.00 91.88 81 TRP A CA 1
ATOM 629 C C . TRP A 1 81 ? 16.668 9.314 -10.831 1.00 91.88 81 TRP A C 1
ATOM 631 O O . TRP A 1 81 ? 17.105 9.698 -11.913 1.00 91.88 81 TRP A O 1
ATOM 641 N N . THR A 1 82 ? 17.370 9.469 -9.704 1.00 91.56 82 THR A N 1
ATOM 642 C CA . THR A 1 82 ? 18.693 10.124 -9.682 1.00 91.56 82 THR A CA 1
ATOM 643 C C . THR A 1 82 ? 19.760 9.362 -10.477 1.00 91.56 82 THR A C 1
ATOM 645 O O . THR A 1 82 ? 20.805 9.924 -10.798 1.00 91.56 82 THR A O 1
ATOM 648 N N . GLN A 1 83 ? 19.507 8.093 -10.814 1.00 92.19 83 GLN A N 1
ATOM 649 C CA . GLN A 1 83 ? 20.388 7.261 -11.637 1.00 92.19 83 GLN A CA 1
ATOM 650 C C . GLN A 1 83 ? 20.069 7.344 -13.135 1.00 92.19 83 GLN A C 1
ATOM 652 O O . GLN A 1 83 ? 20.767 6.723 -13.939 1.00 92.19 83 GLN A O 1
ATOM 657 N N . LEU A 1 84 ? 19.034 8.093 -13.532 1.00 89.44 84 LEU A N 1
ATOM 658 C CA . LEU A 1 84 ? 18.709 8.276 -14.938 1.00 89.44 84 LEU A CA 1
ATOM 659 C C . LEU A 1 84 ? 19.833 9.039 -15.645 1.00 89.44 84 LEU A C 1
ATOM 661 O O . LEU A 1 84 ? 20.174 10.170 -15.298 1.00 89.44 84 LEU A O 1
ATOM 665 N N . VAL A 1 85 ? 20.378 8.425 -16.689 1.00 86.81 85 VAL A N 1
ATOM 666 C CA . VAL A 1 85 ? 21.374 9.056 -17.551 1.00 86.81 85 VAL A CA 1
ATOM 667 C C . VAL A 1 85 ? 20.648 9.671 -18.752 1.00 86.81 85 VAL A C 1
ATOM 669 O O . VAL A 1 85 ? 20.008 8.926 -19.489 1.00 86.81 85 VAL A O 1
ATOM 672 N N . PRO A 1 86 ? 20.771 10.985 -19.030 1.00 81.69 86 PRO A N 1
ATOM 673 C CA . PRO A 1 86 ? 20.024 11.639 -20.113 1.00 81.69 86 PRO A CA 1
ATOM 674 C C . PRO A 1 86 ? 20.216 11.018 -21.505 1.00 81.69 86 PRO A C 1
ATOM 676 O O . PRO A 1 86 ? 19.328 11.090 -22.346 1.00 81.69 86 PRO A O 1
ATOM 679 N N . SER A 1 87 ? 21.369 10.393 -21.763 1.00 83.69 87 SER A N 1
ATOM 680 C CA . SER A 1 87 ? 21.666 9.722 -23.034 1.00 83.69 87 SER A CA 1
ATOM 681 C C . SER A 1 87 ? 21.060 8.320 -23.166 1.00 83.69 87 SER A C 1
ATOM 683 O O . SER A 1 87 ? 21.116 7.743 -24.252 1.00 83.69 87 SER A O 1
ATOM 685 N N . ARG A 1 88 ? 20.495 7.757 -22.090 1.00 85.69 88 ARG A N 1
ATOM 686 C CA . ARG A 1 88 ? 19.878 6.428 -22.067 1.00 85.69 88 ARG A CA 1
ATOM 687 C C . ARG A 1 88 ? 18.461 6.542 -21.487 1.00 85.69 88 ARG A C 1
ATOM 689 O O . ARG A 1 88 ? 18.322 6.573 -20.267 1.00 85.69 88 ARG A O 1
ATOM 696 N N . PRO A 1 89 ? 17.406 6.544 -22.324 1.00 87.81 89 PRO A N 1
ATOM 697 C CA . PRO A 1 89 ? 16.008 6.645 -21.888 1.00 87.81 89 PRO A CA 1
ATOM 698 C C . PRO A 1 89 ? 15.490 5.316 -21.307 1.00 87.81 89 PRO A C 1
ATOM 700 O O . PRO A 1 89 ? 14.423 4.819 -21.655 1.00 87.81 89 PRO A O 1
ATOM 703 N N . GLN A 1 90 ? 16.284 4.692 -20.445 1.00 92.44 90 GLN A N 1
ATOM 704 C CA . GLN A 1 90 ? 15.967 3.440 -19.785 1.00 92.44 90 GLN A CA 1
ATOM 705 C C . GLN A 1 90 ? 16.506 3.495 -18.363 1.00 92.44 90 GLN A C 1
ATOM 707 O O . GLN A 1 90 ? 17.685 3.794 -18.159 1.00 92.44 90 GLN A O 1
ATOM 712 N N . LEU A 1 91 ? 15.650 3.164 -17.403 1.00 94.50 91 LEU A N 1
ATOM 713 C CA . LEU A 1 91 ? 16.017 3.031 -16.003 1.00 94.50 91 LEU A CA 1
ATOM 714 C C . LEU A 1 91 ? 15.884 1.566 -15.589 1.00 94.50 91 LEU A C 1
ATOM 716 O O . LEU A 1 91 ? 14.895 0.899 -15.898 1.00 94.50 91 LEU A O 1
ATOM 720 N N . GLU A 1 92 ? 16.912 1.048 -14.933 1.00 94.12 92 GLU A N 1
ATOM 721 C CA . GLU A 1 92 ? 16.962 -0.335 -14.471 1.00 94.12 92 GLU A CA 1
ATOM 722 C C . GLU A 1 92 ? 16.519 -0.404 -13.008 1.00 94.12 92 GLU A C 1
ATOM 724 O O . GLU A 1 92 ? 16.978 0.378 -12.176 1.00 94.12 92 GLU A O 1
ATOM 729 N N . GLY A 1 93 ? 15.587 -1.308 -12.710 1.00 94.81 93 GLY A N 1
ATOM 730 C CA . GLY A 1 93 ? 15.045 -1.504 -11.371 1.00 94.81 93 GLY A CA 1
ATOM 731 C C . GLY A 1 93 ? 15.878 -2.478 -10.542 1.00 94.81 93 GLY A C 1
ATOM 732 O O . GLY A 1 93 ? 16.271 -3.548 -11.016 1.00 94.81 93 GLY A O 1
ATOM 733 N N . GLU A 1 94 ? 16.092 -2.134 -9.275 1.00 95.25 94 GLU A N 1
ATOM 734 C CA . GLU A 1 94 ? 16.680 -3.010 -8.261 1.00 95.25 94 GLU A CA 1
ATOM 735 C C . GLU A 1 94 ? 15.581 -3.846 -7.593 1.00 95.25 94 GLU A C 1
ATOM 737 O O . GLU A 1 94 ? 14.587 -3.300 -7.119 1.00 95.25 94 GLU A O 1
ATOM 742 N N . VAL A 1 95 ? 15.755 -5.166 -7.502 1.00 96.12 95 VAL A N 1
ATOM 743 C CA . VAL A 1 95 ? 14.857 -6.011 -6.701 1.00 96.12 95 VAL A CA 1
ATOM 744 C C . VAL A 1 95 ? 15.178 -5.800 -5.224 1.00 96.12 95 VAL A C 1
ATOM 746 O O . VAL A 1 95 ? 16.240 -6.201 -4.757 1.00 96.12 95 VAL A O 1
ATOM 749 N N . VAL A 1 96 ? 14.255 -5.183 -4.487 1.00 96.19 96 VAL A N 1
ATOM 750 C CA . VAL A 1 96 ? 14.444 -4.856 -3.061 1.00 96.19 96 VAL A CA 1
ATOM 751 C C . VAL A 1 96 ? 13.717 -5.825 -2.133 1.00 96.19 96 VAL A C 1
ATOM 753 O O . VAL A 1 96 ? 14.077 -5.943 -0.964 1.00 96.19 96 VAL A O 1
ATOM 756 N N . ARG A 1 97 ? 12.706 -6.538 -2.648 1.00 95.31 97 ARG A N 1
ATOM 757 C CA . ARG A 1 97 ? 11.917 -7.538 -1.914 1.00 95.31 97 ARG A CA 1
ATOM 758 C C . ARG A 1 97 ? 11.461 -8.655 -2.841 1.00 95.31 97 ARG A C 1
ATOM 760 O O . ARG A 1 97 ? 11.163 -8.404 -4.008 1.00 95.31 97 ARG A O 1
ATOM 767 N N . GLN A 1 98 ? 11.355 -9.860 -2.292 1.00 94.44 98 GLN A N 1
ATOM 768 C CA . GLN A 1 98 ? 10.788 -11.031 -2.952 1.00 94.44 98 GLN A CA 1
ATOM 769 C C . GLN A 1 98 ? 9.914 -11.804 -1.970 1.00 94.44 98 GLN A C 1
ATOM 771 O O . GLN A 1 98 ? 10.206 -11.842 -0.777 1.00 94.44 98 GLN A O 1
ATOM 776 N N . VAL A 1 99 ? 8.861 -12.430 -2.485 1.00 92.44 99 VAL A N 1
ATOM 777 C CA . VAL A 1 99 ? 7.999 -13.336 -1.730 1.00 92.44 99 VAL A CA 1
ATOM 778 C C . VAL A 1 99 ? 7.775 -14.609 -2.544 1.00 92.44 99 VAL A C 1
ATOM 780 O O . VAL A 1 99 ? 7.670 -14.560 -3.772 1.00 92.44 99 VAL A O 1
ATOM 783 N N . ASP A 1 100 ? 7.728 -15.748 -1.863 1.00 93.44 100 ASP A N 1
ATOM 784 C CA . ASP A 1 100 ? 7.415 -17.063 -2.431 1.00 93.44 100 ASP A CA 1
ATOM 785 C C . ASP A 1 100 ? 6.455 -17.764 -1.462 1.00 93.44 100 ASP A C 1
ATOM 787 O O . ASP A 1 100 ? 6.855 -18.192 -0.377 1.00 93.44 100 ASP A O 1
ATOM 791 N N . LEU A 1 101 ? 5.174 -17.804 -1.826 1.00 89.88 101 LEU A N 1
ATOM 792 C CA . LEU A 1 101 ? 4.089 -18.322 -0.998 1.00 89.88 101 LEU A CA 1
ATOM 793 C C . LEU A 1 101 ? 3.843 -19.801 -1.292 1.00 89.88 101 LEU A C 1
ATOM 795 O O . LEU A 1 101 ? 3.562 -20.196 -2.426 1.00 89.88 101 LEU A O 1
ATOM 799 N N . LYS A 1 102 ? 3.923 -20.636 -0.249 1.00 85.00 102 LYS A N 1
ATOM 800 C CA . LYS A 1 102 ? 3.659 -22.082 -0.317 1.00 85.00 102 LYS A CA 1
ATOM 801 C C . LYS A 1 102 ? 3.050 -22.578 1.009 1.00 85.00 102 LYS A C 1
ATOM 803 O O . LYS A 1 102 ? 3.820 -22.836 1.935 1.00 85.00 102 LYS A O 1
ATOM 808 N N . PRO A 1 103 ? 1.722 -22.798 1.124 1.00 88.44 103 PRO A N 1
ATOM 809 C CA . PRO A 1 103 ? 0.645 -22.542 0.152 1.00 88.44 103 PRO A CA 1
ATOM 810 C C . PRO A 1 103 ? 0.199 -21.067 0.144 1.00 88.44 103 PRO A C 1
ATOM 812 O O . PRO A 1 103 ? 0.566 -20.318 1.038 1.00 88.44 103 PRO A O 1
ATOM 815 N N . GLY A 1 104 ? -0.626 -20.667 -0.828 1.00 90.06 104 GLY A N 1
ATOM 816 C CA . GLY A 1 104 ? -1.273 -19.347 -0.853 1.00 90.06 104 GLY A CA 1
ATOM 817 C C . GLY A 1 104 ? -1.259 -18.694 -2.233 1.00 90.06 104 GLY A C 1
ATOM 818 O O . GLY A 1 104 ? -0.829 -19.307 -3.211 1.00 90.06 104 GLY A O 1
ATOM 819 N N . TRP A 1 105 ? -1.742 -17.456 -2.296 1.00 93.56 105 TRP A N 1
ATOM 820 C CA . TRP A 1 105 ? -1.611 -16.564 -3.447 1.00 93.56 105 TRP A CA 1
ATOM 821 C C . TRP A 1 105 ? -1.431 -15.127 -2.956 1.00 93.56 105 TRP A C 1
ATOM 823 O O . TRP A 1 105 ? -1.938 -14.751 -1.905 1.00 93.56 105 TRP A O 1
ATOM 833 N N . ILE A 1 106 ? -0.726 -14.321 -3.738 1.00 94.06 106 ILE A N 1
ATOM 834 C CA . ILE A 1 106 ? -0.532 -12.898 -3.498 1.00 94.06 106 ILE A CA 1
ATOM 835 C C . ILE A 1 106 ? -1.812 -12.179 -3.899 1.00 94.06 106 ILE A C 1
ATOM 837 O O . ILE A 1 106 ? -2.288 -12.290 -5.032 1.00 94.06 106 ILE A O 1
ATOM 841 N N . GLU A 1 107 ? -2.363 -11.408 -2.976 1.00 91.44 107 GLU A N 1
ATOM 842 C CA . GLU A 1 107 ? -3.499 -10.549 -3.269 1.00 91.44 107 GLU A CA 1
ATOM 843 C C . GLU A 1 107 ? -3.049 -9.257 -3.962 1.00 91.44 107 GLU A C 1
ATOM 845 O O . GLU A 1 107 ? -2.125 -8.571 -3.525 1.00 91.44 107 GLU A O 1
ATOM 850 N N . CYS A 1 108 ? -3.719 -8.923 -5.065 1.00 90.88 108 CYS A N 1
ATOM 851 C CA . CYS A 1 108 ? -3.412 -7.746 -5.871 1.00 90.88 108 CYS A CA 1
ATOM 852 C C . CYS A 1 108 ? -4.101 -6.506 -5.313 1.00 90.88 108 CYS A C 1
ATOM 854 O O . CYS A 1 108 ? -5.251 -6.220 -5.652 1.00 90.88 108 CYS A O 1
ATOM 856 N N . GLU A 1 109 ? -3.383 -5.741 -4.502 1.00 92.00 109 GLU A N 1
ATOM 857 C CA . GLU A 1 109 ? -3.861 -4.472 -3.963 1.00 92.00 109 GLU A CA 1
ATOM 858 C C . GLU A 1 109 ? -2.837 -3.358 -4.201 1.00 92.00 109 GLU A C 1
ATOM 860 O O . GLU A 1 109 ? -1.685 -3.611 -4.540 1.00 92.00 109 GLU A O 1
ATOM 865 N N . GLN A 1 110 ? -3.289 -2.110 -4.067 1.00 94.94 110 GLN A N 1
ATOM 866 C CA . GLN A 1 110 ? -2.434 -0.925 -4.187 1.00 94.94 110 GLN A CA 1
ATOM 867 C C . GLN A 1 110 ? -2.375 -0.241 -2.823 1.00 94.94 110 GLN A C 1
ATOM 869 O O . GLN A 1 110 ? -3.227 0.602 -2.519 1.00 94.94 110 GLN A O 1
ATOM 874 N N . THR A 1 111 ? -1.469 -0.714 -1.978 1.00 96.75 111 THR A N 1
ATOM 875 C CA . THR A 1 111 ? -1.410 -0.468 -0.531 1.00 96.75 111 THR A CA 1
ATOM 876 C C . THR A 1 111 ? -0.196 0.345 -0.097 1.00 96.75 111 THR A C 1
ATOM 878 O O . THR A 1 111 ? -0.146 0.756 1.063 1.00 96.75 111 THR A O 1
ATOM 881 N N . ILE A 1 112 ? 0.753 0.621 -0.998 1.00 97.56 112 ILE A N 1
ATOM 882 C CA . ILE A 1 112 ? 1.905 1.475 -0.711 1.00 97.56 112 ILE A CA 1
ATOM 883 C C . ILE A 1 112 ? 1.420 2.902 -0.445 1.00 97.56 112 ILE A C 1
ATOM 885 O O . ILE A 1 112 ? 0.786 3.536 -1.291 1.00 97.56 112 ILE A O 1
ATOM 889 N N . PHE A 1 113 ? 1.786 3.431 0.721 1.00 96.81 113 PHE A N 1
ATOM 890 C CA . PHE A 1 113 ? 1.533 4.813 1.106 1.00 96.81 113 PHE A CA 1
ATOM 891 C C . PHE A 1 113 ? 2.855 5.521 1.451 1.00 96.81 113 PHE A C 1
ATOM 893 O O . PHE A 1 113 ? 3.490 5.152 2.444 1.00 96.81 113 PHE A O 1
ATOM 900 N N . PRO A 1 114 ? 3.294 6.527 0.670 1.00 96.12 114 PRO A N 1
ATOM 901 C CA . PRO A 1 114 ? 4.528 7.262 0.941 1.00 96.12 114 PRO A CA 1
ATOM 902 C C . PRO A 1 114 ? 4.457 8.000 2.278 1.00 96.12 114 PRO A C 1
ATOM 904 O O . PRO A 1 114 ? 3.456 8.643 2.587 1.00 96.12 114 PRO A O 1
ATOM 907 N N . LEU A 1 115 ? 5.539 7.960 3.054 1.00 94.56 115 LEU A N 1
ATOM 908 C CA . LEU A 1 115 ? 5.689 8.802 4.235 1.00 94.56 115 LEU A CA 1
ATOM 909 C C . LEU A 1 115 ? 6.643 9.955 3.915 1.00 94.56 115 LEU A C 1
ATOM 911 O O . LEU A 1 115 ? 7.764 9.712 3.460 1.00 94.56 115 LEU A O 1
ATOM 915 N N . PRO A 1 116 ? 6.251 11.211 4.177 1.00 88.88 116 PRO A N 1
ATOM 916 C CA . PRO A 1 116 ? 7.187 12.312 4.070 1.00 88.88 116 PRO A CA 1
ATOM 917 C C . PRO A 1 116 ? 8.313 12.169 5.090 1.00 88.88 116 PRO A C 1
ATOM 919 O O . PRO A 1 116 ? 8.159 11.589 6.170 1.00 88.88 116 PRO A O 1
ATOM 922 N N . SER A 1 117 ? 9.456 12.765 4.760 1.00 88.44 117 SER A N 1
ATOM 923 C CA . SER A 1 117 ? 10.670 12.658 5.570 1.00 88.44 117 SER A CA 1
ATOM 924 C C . SER A 1 117 ? 10.553 13.270 6.967 1.00 88.44 117 SER A C 1
ATOM 926 O O . SER A 1 117 ? 11.317 12.928 7.869 1.00 88.44 117 SER A O 1
ATOM 928 N N . THR A 1 118 ? 9.566 14.144 7.168 1.00 85.38 118 THR A N 1
ATOM 929 C CA . THR A 1 118 ? 9.170 14.698 8.469 1.00 85.38 118 THR A CA 1
ATOM 930 C C . THR A 1 118 ? 8.594 13.640 9.412 1.00 85.38 118 THR A C 1
ATOM 932 O O . THR A 1 118 ? 8.733 13.771 10.631 1.00 85.38 118 THR A O 1
ATOM 935 N N . VAL A 1 119 ? 7.971 12.588 8.870 1.00 85.44 119 VAL A N 1
ATOM 936 C CA . VAL A 1 119 ? 7.454 11.450 9.638 1.00 85.44 119 VAL A CA 1
ATOM 937 C C . VAL A 1 119 ? 8.575 10.448 9.894 1.00 85.44 119 VAL A C 1
ATOM 939 O O . VAL A 1 119 ? 8.831 10.112 11.054 1.00 85.44 119 VAL A O 1
ATOM 942 N N . LEU A 1 120 ? 9.235 9.979 8.825 1.00 84.94 120 LEU A N 1
ATOM 943 C CA . LEU A 1 120 ? 10.286 8.964 8.903 1.00 84.94 120 LEU A CA 1
ATOM 944 C C . LEU A 1 120 ? 11.194 8.954 7.659 1.00 84.94 120 LEU A C 1
ATOM 946 O O . LEU A 1 120 ? 10.702 8.920 6.537 1.00 84.94 120 LEU A O 1
ATOM 950 N N . GLY A 1 121 ? 12.516 8.869 7.864 1.00 81.94 121 GLY A N 1
ATOM 951 C CA . GLY A 1 121 ? 13.504 8.547 6.818 1.00 81.94 121 GLY A CA 1
ATOM 952 C C . GLY A 1 121 ? 13.499 9.479 5.596 1.00 81.94 121 GLY A C 1
ATOM 953 O O . GLY A 1 121 ? 12.859 10.514 5.590 1.00 81.94 121 GLY A O 1
ATOM 954 N N . LEU A 1 122 ? 14.247 9.143 4.539 1.00 79.50 122 LEU A N 1
ATOM 955 C CA . LEU A 1 122 ? 14.252 9.925 3.284 1.00 79.50 122 LEU A CA 1
ATOM 956 C C . LEU A 1 122 ? 13.361 9.323 2.187 1.00 79.50 122 LEU A C 1
ATOM 958 O O . LEU A 1 122 ? 13.192 9.947 1.151 1.00 79.50 122 LEU A O 1
ATOM 962 N N . SER A 1 123 ? 12.814 8.121 2.389 1.00 92.88 123 SER A N 1
ATOM 963 C CA . SER A 1 123 ? 11.925 7.435 1.432 1.00 92.88 123 SER A CA 1
ATOM 964 C C . SER A 1 123 ? 11.100 6.334 2.105 1.00 92.88 123 SER A C 1
ATOM 966 O O . SER A 1 123 ? 10.885 5.260 1.529 1.00 92.88 123 SER A O 1
ATOM 968 N N . ALA A 1 124 ? 10.734 6.561 3.368 1.00 95.88 124 ALA A N 1
ATOM 969 C CA . ALA A 1 124 ? 9.945 5.604 4.121 1.00 95.88 124 ALA A CA 1
ATOM 970 C C . ALA A 1 124 ? 8.524 5.522 3.559 1.00 95.88 124 ALA A C 1
ATOM 972 O O . ALA A 1 124 ? 8.020 6.465 2.949 1.00 95.88 124 ALA A O 1
ATOM 973 N N . TYR A 1 125 ? 7.873 4.387 3.765 1.00 97.38 125 TYR A N 1
ATOM 974 C CA . TYR A 1 125 ? 6.495 4.190 3.338 1.00 97.38 125 TYR A CA 1
ATOM 975 C C . TYR A 1 125 ? 5.816 3.132 4.210 1.00 97.38 125 TYR A C 1
ATOM 977 O O . TYR A 1 125 ? 6.477 2.339 4.891 1.00 97.38 125 TYR A O 1
ATOM 985 N N . LEU A 1 126 ? 4.488 3.148 4.199 1.00 97.56 126 LEU A N 1
ATOM 986 C CA . LEU A 1 126 ? 3.653 2.102 4.773 1.00 97.56 126 LEU A CA 1
ATOM 987 C C . LEU A 1 126 ? 3.210 1.148 3.674 1.00 97.56 126 LEU A C 1
ATOM 989 O O . LEU A 1 126 ? 2.961 1.568 2.546 1.00 97.56 126 LEU A O 1
ATOM 993 N N . ASP A 1 127 ? 3.062 -0.116 4.027 1.00 97.69 127 ASP A N 1
ATOM 994 C CA . ASP A 1 127 ? 2.428 -1.118 3.180 1.00 97.69 127 ASP A CA 1
ATOM 995 C C . ASP A 1 127 ? 1.567 -2.039 4.041 1.00 97.69 127 ASP A C 1
ATOM 997 O O . ASP A 1 127 ? 1.751 -2.112 5.259 1.00 97.69 127 ASP A O 1
ATOM 1001 N N . ILE A 1 128 ? 0.652 -2.760 3.406 1.00 97.12 128 ILE A N 1
ATOM 1002 C CA . ILE A 1 128 ? -0.104 -3.835 4.042 1.00 97.12 128 ILE A CA 1
ATOM 1003 C C . ILE A 1 128 ? 0.461 -5.143 3.502 1.00 97.12 128 ILE A C 1
ATOM 1005 O O . ILE A 1 128 ? 0.337 -5.441 2.315 1.00 97.12 128 ILE A O 1
ATOM 1009 N N . VAL A 1 129 ? 1.128 -5.900 4.368 1.00 95.19 129 VAL A N 1
ATOM 1010 C CA . VAL A 1 129 ? 1.799 -7.157 4.010 1.00 95.19 129 VAL A CA 1
ATOM 1011 C C . VAL A 1 129 ? 1.493 -8.227 5.047 1.00 95.19 129 VAL A C 1
ATOM 1013 O O . VAL A 1 129 ? 1.128 -7.917 6.180 1.00 95.19 129 VAL A O 1
ATOM 1016 N N . GLU A 1 130 ? 1.628 -9.489 4.654 1.00 93.44 130 GLU A N 1
ATOM 1017 C CA . GLU A 1 130 ? 1.457 -10.621 5.562 1.00 93.44 130 GLU A CA 1
ATOM 1018 C C . GLU A 1 130 ? 2.546 -10.618 6.640 1.00 93.44 130 GLU A C 1
ATOM 1020 O O . GLU A 1 130 ? 3.740 -10.472 6.355 1.00 93.44 130 GLU A O 1
ATOM 1025 N N . ASP A 1 131 ? 2.126 -10.769 7.892 1.00 91.56 131 ASP A N 1
ATOM 1026 C CA . ASP A 1 131 ? 3.021 -11.013 9.010 1.00 91.56 131 ASP A CA 1
ATOM 1027 C C . ASP A 1 131 ? 3.481 -12.483 9.058 1.00 91.56 131 ASP A C 1
ATOM 1029 O O . ASP A 1 131 ? 3.186 -13.304 8.189 1.00 91.56 131 ASP A O 1
ATOM 1033 N N . ARG A 1 132 ? 4.234 -12.846 10.101 1.00 89.56 132 ARG A N 1
ATOM 1034 C CA . ARG A 1 132 ? 4.747 -14.219 10.262 1.00 89.56 132 ARG A CA 1
ATOM 1035 C C . ARG A 1 132 ? 3.657 -15.256 10.543 1.00 89.56 132 ARG A C 1
ATOM 1037 O O . ARG A 1 132 ? 3.934 -16.447 10.419 1.00 89.56 132 ARG A O 1
ATOM 1044 N N . GLU A 1 133 ? 2.474 -14.825 10.971 1.00 89.94 133 GLU A N 1
ATOM 1045 C CA . GLU A 1 133 ? 1.317 -15.689 11.215 1.00 89.94 133 GLU A CA 1
ATOM 1046 C C . GLU A 1 133 ? 0.398 -15.786 9.985 1.00 89.94 133 GLU A C 1
ATOM 1048 O O . GLU A 1 133 ? -0.531 -16.595 9.994 1.00 89.94 133 GLU A O 1
ATOM 1053 N N . GLY A 1 134 ? 0.692 -15.031 8.920 1.00 91.06 134 GLY A N 1
ATOM 1054 C CA . GLY A 1 134 ? -0.058 -15.018 7.667 1.00 91.06 134 GLY A CA 1
ATOM 1055 C C . GLY A 1 134 ? -1.229 -14.037 7.651 1.00 91.06 134 GLY A C 1
ATOM 1056 O O . GLY A 1 134 ? -2.079 -14.158 6.779 1.00 91.06 134 GLY A O 1
ATOM 1057 N N . TYR A 1 135 ? -1.296 -13.091 8.596 1.00 93.12 135 TYR A N 1
ATOM 1058 C CA . TYR A 1 135 ? -2.319 -12.043 8.605 1.00 93.12 135 TYR A CA 1
ATOM 1059 C C . TYR A 1 135 ? -1.778 -10.759 7.985 1.00 93.12 135 TYR A C 1
ATOM 1061 O O . TYR A 1 135 ? -0.671 -10.314 8.301 1.00 93.12 135 TYR A O 1
ATOM 1069 N N . LYS A 1 136 ? -2.578 -10.115 7.137 1.00 95.12 136 LYS A N 1
ATOM 1070 C CA . LYS A 1 136 ? -2.238 -8.804 6.573 1.00 95.12 136 LYS A CA 1
ATOM 1071 C C . LYS A 1 136 ? -2.259 -7.693 7.621 1.00 95.12 136 LYS A C 1
ATOM 1073 O O . LYS A 1 136 ? -3.315 -7.331 8.145 1.00 95.12 136 LYS A O 1
ATOM 1078 N N . HIS A 1 137 ? -1.101 -7.082 7.841 1.00 96.12 137 HIS A N 1
ATOM 1079 C CA . HIS A 1 137 ? -0.901 -6.003 8.806 1.00 96.12 137 HIS A CA 1
ATOM 1080 C C . HIS A 1 137 ? -0.136 -4.828 8.207 1.00 96.12 137 HIS A C 1
ATOM 1082 O O . HIS A 1 137 ? 0.546 -4.949 7.189 1.00 96.12 137 HIS A O 1
ATOM 1088 N N . ILE A 1 138 ? -0.252 -3.666 8.853 1.00 97.44 138 ILE A N 1
ATOM 1089 C CA . ILE A 1 138 ? 0.464 -2.462 8.444 1.00 97.44 138 ILE A CA 1
ATOM 1090 C C . ILE A 1 138 ? 1.921 -2.595 8.866 1.00 97.44 138 ILE A C 1
ATOM 1092 O O . ILE A 1 138 ? 2.245 -2.706 10.056 1.00 97.44 138 ILE A O 1
ATOM 1096 N N . ALA A 1 139 ? 2.794 -2.524 7.874 1.00 96.31 139 ALA A N 1
ATOM 1097 C CA . ALA A 1 139 ? 4.227 -2.595 8.034 1.00 96.31 139 ALA A CA 1
ATOM 1098 C C . ALA A 1 139 ? 4.870 -1.286 7.572 1.00 96.31 139 ALA A C 1
ATOM 1100 O O . ALA A 1 139 ? 4.457 -0.672 6.586 1.00 96.31 139 ALA A O 1
ATOM 1101 N N . VAL A 1 140 ? 5.890 -0.853 8.302 1.00 96.31 140 VAL A N 1
ATOM 1102 C CA . VAL A 1 140 ? 6.673 0.336 7.992 1.00 96.31 140 VAL A CA 1
ATOM 1103 C C . VAL A 1 140 ? 7.998 -0.097 7.390 1.00 96.31 140 VAL A C 1
ATOM 1105 O O . VAL A 1 140 ? 8.753 -0.857 8.002 1.00 96.31 140 VAL A O 1
ATOM 1108 N N . PHE A 1 141 ? 8.305 0.440 6.217 1.00 96.25 141 PHE A N 1
ATOM 1109 C CA . PHE A 1 141 ? 9.605 0.306 5.578 1.00 96.25 141 PHE A CA 1
ATOM 1110 C C . PHE A 1 141 ? 10.363 1.621 5.742 1.00 96.25 141 PHE A C 1
ATOM 1112 O O . PHE A 1 141 ? 9.918 2.666 5.274 1.00 96.25 141 PHE A O 1
ATOM 1119 N N . GLU A 1 142 ? 11.520 1.585 6.407 1.00 93.88 142 GLU A N 1
ATOM 1120 C CA . GLU A 1 142 ? 12.293 2.794 6.751 1.00 93.88 142 GLU A CA 1
ATOM 1121 C C . GLU A 1 142 ? 12.923 3.478 5.514 1.00 93.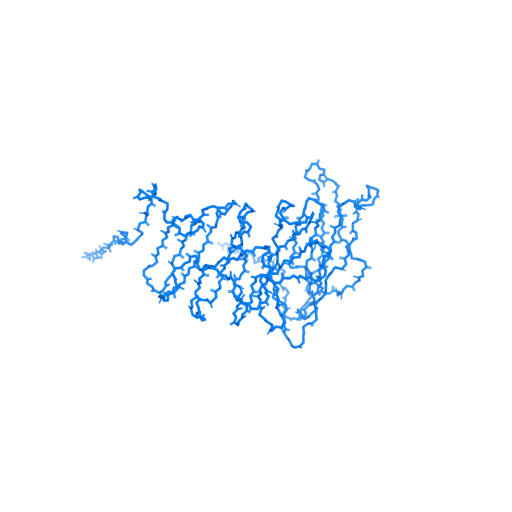88 142 GLU A C 1
ATOM 1123 O O . GLU A 1 142 ? 13.329 4.640 5.566 1.00 93.88 142 GLU A O 1
ATOM 1128 N N . SER A 1 143 ? 12.985 2.773 4.379 1.00 95.00 143 SER A N 1
ATOM 1129 C CA . SER A 1 143 ? 13.350 3.317 3.068 1.00 95.00 143 SER A CA 1
ATOM 1130 C C . SER A 1 143 ? 12.771 2.462 1.940 1.00 95.00 143 SER A C 1
ATOM 1132 O O . SER A 1 143 ? 12.443 1.293 2.147 1.00 95.00 143 SER A O 1
ATOM 1134 N N . SER A 1 144 ? 12.741 2.996 0.717 1.00 95.56 144 SER A N 1
ATOM 1135 C CA . SER A 1 144 ? 12.299 2.249 -0.477 1.00 95.56 144 SER A CA 1
ATOM 1136 C C . SER A 1 144 ? 13.129 0.992 -0.751 1.00 95.56 144 SER A C 1
ATOM 1138 O O . SER A 1 144 ? 12.599 -0.006 -1.245 1.00 95.56 144 SER A O 1
ATOM 1140 N N . ARG A 1 145 ? 14.407 1.021 -0.351 1.00 95.19 145 ARG A N 1
ATOM 1141 C CA . ARG A 1 145 ? 15.357 -0.093 -0.453 1.00 95.19 145 ARG A CA 1
ATOM 1142 C C . ARG A 1 145 ? 15.222 -1.116 0.681 1.00 95.19 145 ARG A C 1
ATOM 1144 O O . ARG A 1 145 ? 15.820 -2.181 0.596 1.00 95.19 145 ARG A O 1
ATOM 1151 N N . SER A 1 146 ? 14.483 -0.808 1.750 1.00 94.38 146 SER A N 1
ATOM 1152 C CA . SER A 1 146 ? 14.385 -1.692 2.916 1.00 94.38 146 SER A CA 1
ATOM 1153 C C . SER A 1 146 ? 13.755 -3.029 2.526 1.00 94.38 146 SER A C 1
ATOM 1155 O O . SER A 1 146 ? 12.640 -3.063 1.998 1.00 94.38 146 SER A O 1
ATOM 1157 N N . SER A 1 147 ? 14.459 -4.129 2.792 1.00 93.56 147 SER A N 1
ATOM 1158 C CA . SER A 1 147 ? 13.931 -5.481 2.589 1.00 93.56 147 SER A CA 1
ATOM 1159 C C . SER A 1 147 ? 13.062 -5.928 3.765 1.00 93.56 147 SER A C 1
ATOM 1161 O O . SER A 1 147 ? 12.048 -6.585 3.565 1.00 93.56 147 SER A O 1
ATOM 1163 N N . GLU A 1 148 ? 13.431 -5.512 4.976 1.00 92.75 148 GLU A N 1
ATOM 1164 C CA . GLU A 1 148 ? 12.743 -5.855 6.218 1.00 92.75 148 GLU A CA 1
ATOM 1165 C C . GLU A 1 148 ? 11.900 -4.666 6.702 1.00 92.75 148 GLU A C 1
ATOM 1167 O O . GLU A 1 148 ? 12.440 -3.558 6.845 1.00 92.75 148 GLU A O 1
ATOM 1172 N N . PRO A 1 149 ? 10.597 -4.858 6.959 1.00 94.25 149 PRO A N 1
ATOM 1173 C CA . PRO A 1 149 ? 9.783 -3.871 7.644 1.00 94.25 149 PRO A CA 1
ATOM 1174 C C . PRO A 1 149 ? 9.729 -4.120 9.156 1.00 94.25 149 PRO A C 1
ATOM 1176 O O . PRO A 1 149 ? 10.154 -5.159 9.666 1.00 94.25 149 PRO A O 1
ATOM 1179 N N . TYR A 1 150 ? 9.115 -3.189 9.883 1.00 92.94 150 TYR A N 1
ATOM 1180 C CA . TYR A 1 150 ? 8.570 -3.461 11.213 1.00 92.94 150 TYR A CA 1
ATOM 1181 C C . TYR A 1 150 ? 7.056 -3.249 11.218 1.00 92.94 150 TYR A C 1
ATOM 1183 O O . TYR A 1 150 ? 6.549 -2.329 10.582 1.00 92.94 150 TYR A O 1
ATOM 1191 N N . PHE A 1 151 ? 6.327 -4.085 11.948 1.00 94.75 151 PHE A N 1
ATOM 1192 C CA . PHE A 1 151 ? 4.870 -4.010 12.014 1.00 94.75 151 PHE A CA 1
ATOM 1193 C C . PHE A 1 151 ? 4.401 -3.036 13.102 1.00 94.75 151 PHE A C 1
ATOM 1195 O O . PHE A 1 151 ? 4.976 -2.966 14.195 1.00 94.75 151 PHE A O 1
ATOM 1202 N N . ILE A 1 152 ? 3.348 -2.278 12.785 1.00 94.81 152 ILE A N 1
ATOM 1203 C CA . ILE A 1 152 ? 2.660 -1.363 13.717 1.00 94.81 152 ILE A CA 1
ATOM 1204 C C . ILE A 1 152 ?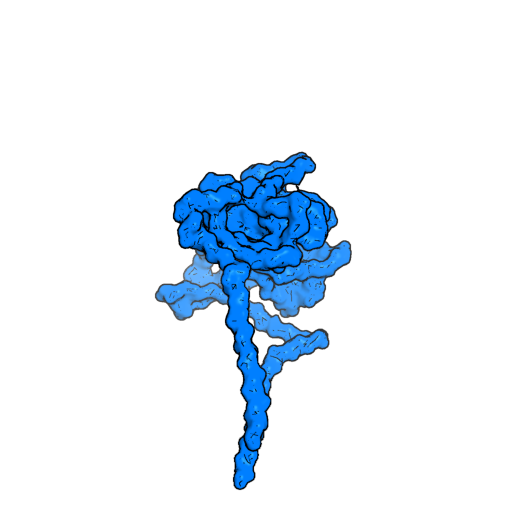 1.244 -1.839 14.066 1.00 94.81 152 ILE A C 1
ATOM 1206 O O . ILE A 1 152 ? 0.611 -1.287 14.970 1.00 94.81 152 ILE A O 1
ATOM 1210 N N . THR A 1 153 ? 0.775 -2.897 13.402 1.00 94.00 153 THR A N 1
ATOM 1211 C CA . THR A 1 153 ? -0.410 -3.686 13.755 1.00 94.00 153 THR A CA 1
ATOM 1212 C C . THR A 1 153 ? -0.047 -5.171 13.807 1.00 94.00 153 THR A C 1
ATOM 1214 O O . THR A 1 153 ? 0.894 -5.594 13.143 1.00 94.00 153 THR A O 1
ATOM 1217 N N . GLN A 1 154 ? -0.764 -5.943 14.619 1.00 92.75 154 GLN A N 1
ATOM 1218 C CA . GLN A 1 154 ? -0.617 -7.393 14.740 1.00 92.75 154 GLN A CA 1
ATOM 1219 C C . GLN A 1 154 ? -1.905 -7.956 15.344 1.00 92.75 154 GLN A C 1
A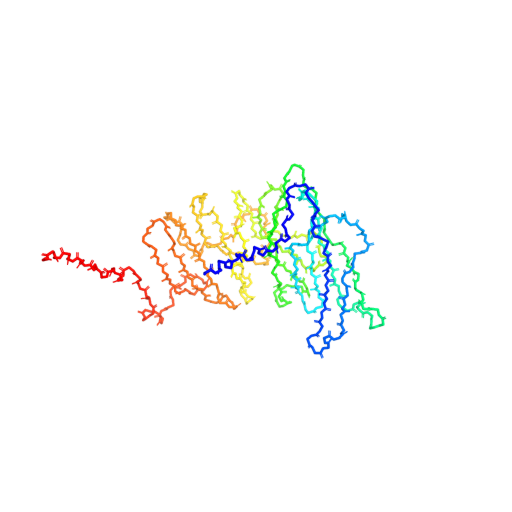TOM 1221 O O . GLN A 1 154 ? -2.693 -7.206 15.933 1.00 92.75 154 GLN A O 1
ATOM 1226 N N . GLY A 1 155 ? -2.074 -9.270 15.258 1.00 91.25 155 GLY A N 1
ATOM 1227 C CA . GLY A 1 155 ? -3.196 -9.989 15.851 1.00 91.25 155 GLY A CA 1
ATOM 1228 C C . GLY A 1 155 ? -3.863 -10.922 14.849 1.00 91.25 155 GLY A C 1
ATOM 1229 O O . GLY A 1 155 ? -3.532 -10.931 13.666 1.00 91.25 155 GLY A O 1
ATOM 1230 N N . LYS A 1 156 ? -4.831 -11.708 15.329 1.00 92.94 156 LYS A N 1
ATOM 1231 C CA . LYS A 1 156 ? -5.565 -12.700 14.521 1.00 92.94 156 LYS A CA 1
ATOM 1232 C C . LYS A 1 156 ? -6.727 -12.073 13.749 1.00 92.94 156 LYS A C 1
ATOM 1234 O O . LYS A 1 156 ? -7.879 -12.481 13.892 1.00 92.94 156 LYS A O 1
ATOM 1239 N N . TRP A 1 157 ? -6.416 -11.030 12.998 1.00 93.75 157 TRP A N 1
ATOM 1240 C CA . TRP A 1 157 ? -7.322 -10.252 12.160 1.00 93.75 157 TRP A CA 1
ATOM 1241 C C . TRP A 1 157 ? -6.493 -9.558 11.081 1.00 93.75 157 TRP A C 1
ATOM 1243 O O . TRP A 1 157 ? -5.280 -9.440 11.216 1.00 93.75 157 TRP A O 1
ATOM 1253 N N . GLU A 1 158 ? -7.146 -9.080 10.026 1.00 95.38 158 GLU A N 1
ATOM 1254 C CA . GLU A 1 158 ? -6.463 -8.475 8.883 1.00 95.38 158 GLU A CA 1
ATOM 1255 C C . GLU A 1 158 ? -6.929 -7.049 8.642 1.00 95.38 158 GLU A C 1
ATOM 1257 O O . GLU A 1 158 ? -8.121 -6.733 8.732 1.00 95.38 158 GLU A O 1
ATOM 1262 N N . VAL A 1 159 ? -5.985 -6.181 8.296 1.00 96.75 159 VAL A N 1
ATOM 1263 C CA . VAL A 1 159 ? -6.306 -4.859 7.764 1.00 96.75 159 VAL A CA 1
ATOM 1264 C C . VAL A 1 159 ? -7.088 -5.051 6.469 1.00 96.75 159 VAL A C 1
ATOM 1266 O O . VAL A 1 159 ? -6.666 -5.773 5.572 1.00 96.75 159 VAL A O 1
ATOM 1269 N N . THR A 1 160 ? -8.254 -4.420 6.375 1.00 94.25 160 THR A N 1
ATOM 1270 C CA . THR A 1 160 ? -9.141 -4.562 5.221 1.00 94.25 160 THR A CA 1
ATOM 1271 C C . THR A 1 160 ? -8.867 -3.462 4.198 1.00 94.25 160 THR A C 1
ATOM 1273 O O . THR A 1 160 ? -8.999 -2.276 4.504 1.00 94.25 160 THR A O 1
ATOM 1276 N N . GLY A 1 161 ? -8.552 -3.855 2.962 1.00 91.94 161 GLY A N 1
ATOM 1277 C CA . GLY A 1 161 ? -8.372 -2.940 1.839 1.00 91.94 161 GLY A CA 1
ATOM 1278 C C . GLY A 1 161 ? -7.119 -2.075 1.972 1.00 91.94 161 GLY A C 1
ATOM 1279 O O . GLY A 1 161 ? -6.014 -2.578 2.121 1.00 91.94 161 GLY A O 1
ATOM 1280 N N . LYS A 1 162 ? -7.282 -0.753 1.872 1.00 95.38 162 LYS A N 1
ATOM 1281 C CA . LYS A 1 162 ? -6.172 0.213 1.882 1.00 95.38 162 LYS A CA 1
ATOM 1282 C C . LYS A 1 162 ? -6.185 1.058 3.149 1.00 95.38 162 LYS A C 1
ATOM 1284 O O . LYS A 1 162 ? -7.204 1.174 3.828 1.00 95.38 162 LYS A O 1
ATOM 1289 N N . LEU A 1 163 ? -5.061 1.718 3.415 1.00 96.44 163 LEU A N 1
ATOM 1290 C CA . LEU A 1 163 ? -4.995 2.762 4.433 1.00 96.44 163 LEU A CA 1
ATOM 1291 C C . LEU A 1 163 ? -5.992 3.877 4.102 1.00 96.44 163 LEU A C 1
ATOM 1293 O O . LEU A 1 163 ? -6.095 4.311 2.954 1.00 96.44 163 LEU A O 1
ATOM 1297 N N . LEU A 1 164 ? -6.726 4.330 5.116 1.00 95.75 164 LEU A N 1
ATOM 1298 C CA . LEU A 1 164 ? -7.774 5.339 4.963 1.00 95.75 164 LEU A CA 1
ATOM 1299 C C . LEU A 1 164 ? -7.211 6.758 5.021 1.00 95.75 164 LEU A C 1
ATOM 1301 O O . LEU A 1 164 ? -7.769 7.667 4.415 1.00 95.75 164 LEU A O 1
ATOM 1305 N N . GLY A 1 165 ? -6.111 6.945 5.750 1.00 94.56 165 GLY A N 1
ATOM 1306 C CA . GLY A 1 165 ? -5.438 8.228 5.885 1.00 94.56 165 GLY A CA 1
ATOM 1307 C C . GLY A 1 165 ? -4.228 8.149 6.807 1.00 94.56 165 GLY A C 1
ATOM 1308 O O . GLY A 1 165 ? -4.121 7.254 7.649 1.00 94.56 165 GLY A O 1
ATOM 1309 N N . VAL A 1 166 ? -3.318 9.106 6.651 1.00 94.12 166 VAL A N 1
ATOM 1310 C CA . VAL A 1 166 ? -2.179 9.323 7.544 1.00 94.12 166 VAL A CA 1
ATOM 1311 C C . VAL A 1 166 ? -2.197 10.774 8.001 1.00 94.12 166 VAL A C 1
ATOM 1313 O O . VAL A 1 166 ? -2.284 11.692 7.190 1.00 94.12 166 VAL A O 1
ATOM 1316 N N . ASN A 1 167 ? -2.108 10.979 9.312 1.00 93.88 167 ASN A N 1
ATOM 1317 C CA . ASN A 1 167 ? -1.865 12.283 9.906 1.00 93.88 167 ASN A CA 1
ATOM 1318 C C . ASN A 1 167 ? -0.377 12.388 10.251 1.00 93.88 167 ASN A C 1
ATOM 1320 O O . ASN A 1 167 ? 0.104 11.713 11.165 1.00 93.88 167 ASN A O 1
ATOM 1324 N N . GLU A 1 168 ? 0.350 13.212 9.504 1.00 91.94 168 GLU A N 1
ATOM 1325 C CA . GLU A 1 168 ? 1.807 13.337 9.611 1.00 91.94 168 GLU A CA 1
ATOM 1326 C C . GLU A 1 168 ? 2.246 13.984 10.929 1.00 91.94 168 GLU A C 1
ATOM 1328 O O . GLU A 1 168 ? 3.206 13.531 11.550 1.00 91.94 168 GLU A O 1
ATOM 1333 N N . GLU A 1 169 ? 1.512 15.000 11.395 1.00 90.62 169 GLU A N 1
ATOM 1334 C CA . GLU A 1 169 ? 1.818 15.727 12.632 1.00 90.62 169 GLU A CA 1
ATOM 1335 C C . GLU A 1 169 ? 1.702 14.811 13.857 1.00 90.62 169 GLU A C 1
ATOM 1337 O O . GLU A 1 169 ? 2.611 14.736 14.689 1.00 90.62 169 GLU A O 1
ATOM 1342 N N . ARG A 1 170 ? 0.607 14.045 13.933 1.00 90.69 170 ARG A N 1
ATOM 1343 C CA . ARG A 1 170 ? 0.343 13.080 15.012 1.00 90.69 170 ARG A CA 1
ATOM 1344 C C . ARG A 1 170 ? 0.950 11.705 14.754 1.00 90.69 170 ARG A C 1
ATOM 1346 O O . ARG A 1 170 ? 0.813 10.819 15.597 1.00 90.69 170 ARG A O 1
ATOM 1353 N N . LYS A 1 171 ? 1.602 11.501 13.605 1.00 93.19 171 LYS A N 1
ATOM 1354 C CA . LYS A 1 171 ? 2.246 10.237 13.204 1.00 93.19 171 LYS A CA 1
ATOM 1355 C C . LYS A 1 171 ? 1.296 9.044 13.327 1.00 93.19 171 LYS A C 1
ATOM 1357 O O . LYS A 1 171 ? 1.663 7.993 13.849 1.00 93.19 171 LYS A O 1
ATOM 1362 N N . THR A 1 172 ? 0.052 9.241 12.902 1.00 92.88 172 THR A N 1
ATOM 1363 C CA . THR A 1 172 ? -1.043 8.285 13.085 1.00 92.88 172 THR A CA 1
ATOM 1364 C C . THR A 1 172 ? -1.548 7.814 11.732 1.00 92.88 172 THR A C 1
ATOM 1366 O O . THR A 1 172 ? -1.832 8.636 10.865 1.00 92.88 172 THR A O 1
ATOM 1369 N N . VAL A 1 173 ? -1.679 6.501 11.562 1.00 95.56 173 VAL A N 1
ATOM 1370 C CA . VAL A 1 173 ? -2.339 5.885 10.407 1.00 95.56 173 VAL A CA 1
ATOM 1371 C C . VAL A 1 173 ? -3.739 5.427 10.797 1.00 95.56 173 VAL A C 1
ATOM 1373 O O . VAL A 1 173 ? -3.936 4.925 11.904 1.00 95.56 173 VAL A O 1
ATOM 1376 N N . TYR A 1 174 ? -4.694 5.586 9.886 1.00 96.00 174 TYR A N 1
ATOM 1377 C CA . TYR A 1 174 ? -6.080 5.153 10.024 1.00 96.00 174 TYR A CA 1
ATOM 1378 C C . TYR A 1 174 ? -6.391 4.038 9.031 1.00 96.00 174 TYR A C 1
ATOM 1380 O O . TYR A 1 174 ? -6.009 4.111 7.861 1.00 96.00 174 TYR A O 1
ATOM 1388 N N . PHE A 1 175 ? -7.091 3.005 9.487 1.00 97.12 175 PHE A N 1
ATOM 1389 C CA . PHE A 1 175 ? -7.373 1.809 8.695 1.00 97.12 175 PHE A CA 1
ATOM 1390 C C . PHE A 1 175 ? -8.664 1.125 9.155 1.00 97.12 175 PHE A C 1
ATOM 1392 O O . PHE A 1 175 ? -9.167 1.397 10.244 1.00 97.12 175 PHE A O 1
ATOM 1399 N N . GLN A 1 176 ? -9.211 0.243 8.319 1.00 96.69 176 GLN A N 1
ATOM 1400 C CA . GLN A 1 176 ? -10.372 -0.577 8.661 1.00 96.69 176 GLN A CA 1
ATOM 1401 C C . GLN A 1 176 ? -9.927 -2.001 9.006 1.00 96.69 176 GLN A C 1
ATOM 1403 O O . GLN A 1 176 ? -9.018 -2.535 8.371 1.00 96.69 176 GLN A O 1
ATOM 1408 N N . ALA A 1 177 ? -10.582 -2.633 9.978 1.00 96.50 177 ALA A N 1
ATOM 1409 C CA . ALA A 1 177 ? -10.345 -4.035 10.318 1.00 96.50 177 ALA A CA 1
ATOM 1410 C C . ALA A 1 177 ? -11.609 -4.717 10.878 1.00 96.50 177 ALA A C 1
ATOM 1412 O O . ALA A 1 177 ? -12.512 -4.033 11.383 1.00 96.50 177 ALA A O 1
ATOM 1413 N N . PRO A 1 178 ? -11.687 -6.061 10.831 1.00 95.00 178 PRO A N 1
ATOM 1414 C CA . PRO A 1 178 ? -12.728 -6.840 11.481 1.00 95.00 178 PRO A CA 1
ATOM 1415 C C . PRO A 1 178 ? -12.483 -6.945 12.991 1.00 95.00 178 PRO A C 1
ATOM 1417 O O . PRO A 1 178 ? -12.026 -7.970 13.495 1.00 95.00 178 PRO A O 1
ATOM 1420 N N . TYR A 1 179 ? -12.748 -5.853 13.707 1.00 92.12 179 TYR A N 1
ATOM 1421 C CA . TYR A 1 179 ? -12.465 -5.725 15.135 1.00 92.12 179 TYR A CA 1
ATOM 1422 C C . TYR A 1 179 ? -13.683 -5.190 15.906 1.00 92.12 179 TYR A C 1
ATOM 1424 O O . TYR A 1 179 ? -14.332 -4.265 15.411 1.00 92.12 179 TYR A O 1
ATOM 1432 N N . PRO A 1 180 ? -13.980 -5.713 17.115 1.00 88.62 180 PRO A N 1
ATOM 1433 C CA . PRO A 1 180 ? -13.287 -6.799 17.818 1.00 88.62 180 PRO A CA 1
ATOM 1434 C C . PRO A 1 180 ? -13.724 -8.196 17.355 1.00 88.62 180 PRO A C 1
ATOM 1436 O O . PRO A 1 180 ? -13.144 -9.193 17.776 1.00 88.62 180 PRO A O 1
ATOM 1439 N N . THR A 1 181 ? -14.750 -8.288 16.506 1.00 91.19 181 THR A N 1
ATOM 1440 C CA . THR A 1 181 ? -15.265 -9.554 15.974 1.00 91.19 181 THR A CA 1
ATOM 1441 C C . THR A 1 181 ? -15.207 -9.571 14.448 1.00 91.19 181 THR A C 1
ATOM 1443 O O . THR A 1 181 ? -15.213 -8.530 13.790 1.00 91.19 181 THR A O 1
ATOM 1446 N N . SER A 1 182 ? -15.213 -10.772 13.867 1.00 92.88 182 SER A N 1
ATOM 1447 C CA . SER A 1 182 ? -15.111 -10.968 12.415 1.00 92.88 182 SER A CA 1
ATOM 1448 C C . SER A 1 182 ? -16.278 -10.382 11.606 1.00 92.88 182 SER A C 1
ATOM 1450 O O . SER A 1 182 ? -16.133 -10.127 10.405 1.00 92.88 182 SER A O 1
ATOM 1452 N N . ILE A 1 183 ? -17.425 -10.160 12.255 1.00 92.00 183 ILE A N 1
ATOM 1453 C CA . ILE A 1 183 ? -18.656 -9.647 11.636 1.00 92.00 183 ILE A CA 1
ATOM 1454 C C . ILE A 1 183 ? -18.737 -8.117 11.629 1.00 92.00 183 ILE A C 1
ATOM 1456 O O . ILE A 1 183 ? -19.586 -7.562 10.935 1.00 92.00 183 ILE A O 1
ATOM 1460 N N . GLN A 1 184 ? -17.866 -7.439 12.376 1.00 94.12 184 GLN A N 1
ATOM 1461 C CA . GLN A 1 184 ? -17.813 -5.981 12.422 1.00 94.12 184 GLN A CA 1
ATOM 1462 C C . GLN A 1 184 ? -16.803 -5.442 11.410 1.00 94.12 184 GLN A C 1
ATOM 1464 O O . GLN A 1 184 ? -15.908 -6.158 10.957 1.00 94.12 184 GLN A O 1
ATOM 1469 N N . ARG A 1 185 ? -16.930 -4.168 11.045 1.00 96.19 185 ARG A N 1
ATOM 1470 C CA . ARG A 1 185 ? -15.865 -3.410 10.379 1.00 96.19 185 ARG A CA 1
ATOM 1471 C C . ARG A 1 185 ? -15.709 -2.093 11.102 1.00 96.19 185 ARG A C 1
ATOM 1473 O O . ARG A 1 185 ? -16.582 -1.238 11.019 1.00 96.19 185 ARG A O 1
ATOM 1480 N N . SER A 1 186 ? -14.595 -1.957 11.801 1.00 95.12 186 SER A N 1
ATOM 1481 C CA . SER A 1 186 ? -14.309 -0.807 12.648 1.00 95.12 186 SER A CA 1
ATOM 1482 C C . SER A 1 186 ? -13.183 0.014 12.055 1.00 95.12 186 SER A C 1
ATOM 1484 O O . SER A 1 186 ? -12.298 -0.524 11.384 1.00 95.12 186 SER A O 1
ATOM 1486 N N . ILE A 1 187 ? -13.217 1.318 12.320 1.00 95.19 187 ILE A N 1
ATOM 1487 C CA . ILE A 1 187 ? -12.121 2.218 11.976 1.00 95.19 187 ILE A CA 1
ATOM 1488 C C . ILE A 1 187 ? -11.178 2.261 13.168 1.00 95.19 187 ILE A C 1
ATOM 1490 O O . ILE A 1 187 ? -11.576 2.611 14.281 1.00 95.19 187 ILE A O 1
ATOM 1494 N N . LEU A 1 188 ? -9.931 1.891 12.926 1.00 94.62 188 LEU A N 1
ATOM 1495 C CA . LEU A 1 188 ? -8.869 1.835 13.914 1.00 94.62 188 LEU A CA 1
ATOM 1496 C C . LEU A 1 188 ? -7.766 2.826 13.544 1.00 94.62 188 LEU A C 1
ATOM 1498 O O . LEU A 1 188 ? -7.655 3.275 12.399 1.00 94.62 188 LEU A O 1
ATOM 1502 N N . SER A 1 189 ? -6.932 3.155 14.523 1.00 94.38 189 SER A N 1
ATOM 1503 C CA . SER A 1 189 ? -5.717 3.932 14.316 1.00 94.38 189 SER A CA 1
ATOM 1504 C C . SER A 1 189 ? -4.509 3.298 14.998 1.00 94.38 189 SER A C 1
ATOM 1506 O O . SER A 1 189 ? -4.655 2.582 15.987 1.00 94.38 189 SER A O 1
ATOM 1508 N N . ALA A 1 190 ? -3.313 3.543 14.462 1.00 93.94 190 ALA A N 1
ATOM 1509 C CA . ALA A 1 190 ? -2.042 3.108 15.044 1.00 93.94 190 ALA A CA 1
ATOM 1510 C C . ALA A 1 190 ? -0.973 4.199 14.895 1.00 93.94 190 ALA A C 1
ATOM 1512 O O . ALA A 1 190 ? -0.995 4.984 13.944 1.00 93.94 190 ALA A O 1
ATOM 1513 N N . ASN A 1 191 ? -0.020 4.250 15.829 1.00 93.38 191 ASN A N 1
ATOM 1514 C CA . ASN A 1 191 ? 1.116 5.163 15.737 1.00 93.38 191 ASN A CA 1
ATOM 1515 C C . ASN A 1 191 ? 2.221 4.567 14.849 1.00 93.38 191 ASN A C 1
ATOM 1517 O O . ASN A 1 191 ? 2.637 3.429 15.045 1.00 93.38 191 ASN A O 1
ATOM 1521 N N . ILE A 1 192 ? 2.728 5.354 13.901 1.00 92.88 192 ILE A N 1
ATOM 1522 C CA . ILE A 1 192 ? 3.696 4.924 12.878 1.00 92.88 192 ILE A CA 1
ATOM 1523 C C . ILE A 1 192 ? 5.094 4.656 13.464 1.00 92.88 192 ILE A C 1
ATOM 1525 O O . ILE A 1 192 ? 5.861 3.847 12.936 1.00 92.88 192 ILE A O 1
ATOM 1529 N N . ILE A 1 193 ? 5.455 5.334 14.556 1.00 87.88 193 ILE A N 1
ATOM 1530 C CA . ILE A 1 193 ? 6.791 5.229 15.167 1.00 87.88 193 ILE A CA 1
ATOM 1531 C C . ILE A 1 193 ? 6.826 4.154 16.258 1.00 87.88 193 ILE A C 1
ATOM 1533 O O . ILE A 1 193 ? 7.890 3.631 16.600 1.00 87.88 193 ILE A O 1
ATOM 1537 N N . GLU A 1 194 ? 5.671 3.781 16.800 1.00 82.69 194 GLU A N 1
ATOM 1538 C CA . GLU A 1 194 ? 5.603 2.757 17.831 1.00 82.69 194 GLU A CA 1
ATOM 1539 C C . GLU A 1 194 ? 5.693 1.351 17.241 1.00 82.69 194 GLU A C 1
ATOM 1541 O O . GLU A 1 194 ? 4.695 0.749 16.850 1.00 82.69 194 GLU A O 1
ATOM 1546 N N . LYS A 1 195 ? 6.907 0.791 17.259 1.00 79.38 195 LYS A N 1
ATOM 1547 C CA . LYS A 1 195 ? 7.135 -0.626 16.950 1.00 79.38 195 LYS A CA 1
ATOM 1548 C C . LYS A 1 195 ? 6.311 -1.491 17.906 1.00 79.38 195 LYS A C 1
ATOM 1550 O O . LYS A 1 195 ? 6.367 -1.305 19.131 1.00 79.38 195 LYS A O 1
ATOM 1555 N N . GLN A 1 196 ? 5.535 -2.427 17.363 1.00 70.44 196 GLN A N 1
ATOM 1556 C CA . GLN A 1 196 ? 4.825 -3.377 18.207 1.00 70.44 196 GLN A CA 1
ATOM 1557 C C . GLN A 1 196 ? 5.812 -4.385 18.781 1.00 70.44 196 GLN A C 1
ATOM 1559 O O . GLN A 1 196 ? 6.510 -5.088 18.060 1.00 70.44 196 GLN A O 1
ATOM 1564 N N . ASN A 1 197 ? 5.884 -4.408 20.111 1.00 53.84 197 ASN A N 1
ATOM 1565 C CA . ASN A 1 197 ? 6.861 -5.211 20.831 1.00 53.84 197 ASN A CA 1
ATOM 1566 C C . ASN A 1 197 ? 6.240 -6.339 21.656 1.00 53.84 197 ASN A C 1
ATOM 1568 O O . ASN A 1 197 ? 7.044 -7.040 22.240 1.00 53.84 197 ASN A O 1
ATOM 1572 N N . ILE A 1 198 ? 4.899 -6.486 21.742 1.00 52.44 198 ILE A N 1
ATOM 1573 C CA . ILE A 1 198 ? 4.140 -7.639 22.318 1.00 52.44 198 ILE A CA 1
ATOM 1574 C C . ILE A 1 198 ? 2.623 -7.332 22.422 1.00 52.44 198 ILE A C 1
ATOM 1576 O O . ILE A 1 198 ? 1.811 -8.248 22.340 1.00 52.44 198 ILE A O 1
ATOM 1580 N N . ILE A 1 199 ? 2.217 -6.069 22.603 1.00 59.31 199 ILE A N 1
ATOM 1581 C CA . ILE A 1 199 ? 0.816 -5.677 22.870 1.00 59.31 199 ILE A CA 1
ATOM 1582 C C . ILE A 1 199 ? 0.203 -5.021 21.626 1.00 59.31 199 ILE A C 1
ATOM 1584 O O . ILE A 1 199 ? 0.862 -4.196 20.994 1.00 59.31 199 ILE A O 1
ATOM 1588 N N . GLU A 1 200 ? -1.050 -5.357 21.302 1.00 67.19 200 GLU A N 1
ATOM 1589 C CA . GLU A 1 200 ? -1.840 -4.644 20.291 1.00 67.19 200 GLU A CA 1
ATOM 1590 C C . GLU A 1 200 ? -2.029 -3.180 20.721 1.00 67.19 200 GLU A C 1
ATOM 1592 O O . GLU A 1 200 ? -2.597 -2.899 21.775 1.00 67.19 200 GLU A O 1
ATOM 1597 N N . LYS A 1 201 ? -1.522 -2.236 19.921 1.00 74.75 201 LYS A N 1
ATOM 1598 C CA . LYS A 1 201 ? -1.516 -0.796 20.249 1.00 74.75 201 LYS A CA 1
ATOM 1599 C C . LYS A 1 201 ? -2.461 0.047 19.392 1.00 74.75 201 LYS A C 1
ATOM 1601 O O . LYS A 1 201 ? -2.258 1.252 19.252 1.00 74.75 201 LYS A O 1
ATOM 1606 N N . HIS A 1 202 ? -3.465 -0.571 18.781 1.00 79.00 202 HIS A N 1
ATOM 1607 C CA . HIS A 1 202 ? -4.430 0.181 17.994 1.00 79.00 202 HIS A CA 1
ATOM 1608 C C . HIS A 1 202 ? -5.495 0.821 18.894 1.00 79.00 202 HIS A C 1
ATOM 1610 O O . HIS A 1 202 ? -5.820 0.309 19.965 1.00 79.00 202 HIS A O 1
ATOM 1616 N N . VAL A 1 203 ? -6.045 1.946 18.447 1.00 84.50 203 VAL A N 1
ATOM 1617 C CA . VAL A 1 203 ? -7.128 2.656 19.135 1.00 84.50 203 VAL A CA 1
ATOM 1618 C C . VAL A 1 203 ? -8.357 2.648 18.244 1.00 84.50 203 VAL A C 1
ATOM 1620 O O . VAL A 1 203 ? -8.268 2.953 17.054 1.00 84.50 203 VAL A O 1
ATOM 1623 N N . SER A 1 204 ? -9.511 2.304 18.813 1.00 84.50 204 SER A N 1
ATOM 1624 C CA . SER A 1 204 ? -10.768 2.372 18.075 1.00 84.50 204 SER A CA 1
ATOM 1625 C C . SER A 1 204 ? -11.205 3.820 17.881 1.00 84.50 204 SER A C 1
ATOM 1627 O O . SER A 1 204 ? -11.312 4.571 18.849 1.00 84.50 204 SER A O 1
ATOM 1629 N N . VAL A 1 205 ? -11.474 4.199 16.632 1.00 80.81 205 VAL A N 1
ATOM 1630 C CA . VAL A 1 205 ? -12.054 5.501 16.260 1.00 80.81 205 VAL A CA 1
ATOM 1631 C C . VAL A 1 205 ? -13.582 5.421 16.262 1.00 80.81 205 VAL A C 1
ATOM 1633 O O . VAL A 1 205 ? -14.260 6.403 16.556 1.00 80.81 205 VAL A O 1
ATOM 1636 N N . THR A 1 206 ? -14.137 4.243 15.969 1.00 83.31 206 THR A N 1
ATOM 1637 C CA . THR A 1 206 ? -15.580 3.977 16.004 1.00 83.31 206 THR A CA 1
ATOM 1638 C C . THR A 1 206 ? -16.008 3.277 17.293 1.00 83.31 206 THR A C 1
ATOM 1640 O O . THR A 1 206 ? -15.188 2.627 17.950 1.00 83.31 206 THR A O 1
ATOM 1643 N N . PRO A 1 207 ? -17.295 3.360 17.674 1.00 83.25 207 PRO A N 1
ATOM 1644 C CA . PRO A 1 207 ? -17.847 2.498 18.712 1.00 83.25 207 PRO A CA 1
ATOM 1645 C C . PRO A 1 207 ? -17.660 1.018 18.347 1.00 83.25 207 PRO A C 1
ATOM 1647 O O . PRO A 1 207 ? -17.915 0.630 17.212 1.00 83.25 207 PRO A O 1
ATOM 1650 N N . ILE A 1 208 ? -17.227 0.211 19.317 1.00 85.56 208 ILE A N 1
ATOM 1651 C CA . ILE A 1 208 ? -16.993 -1.243 19.167 1.00 85.56 208 ILE A CA 1
ATOM 1652 C C . ILE A 1 208 ? -17.849 -2.095 20.114 1.00 85.56 208 ILE A C 1
ATOM 1654 O O . ILE A 1 208 ? -17.743 -3.318 20.133 1.00 85.56 208 ILE A O 1
ATOM 1658 N N . ALA A 1 209 ? -18.665 -1.449 20.952 1.00 83.06 209 ALA A N 1
ATOM 1659 C CA . ALA A 1 209 ? -19.517 -2.132 21.925 1.00 83.06 209 ALA A CA 1
ATOM 1660 C C . ALA A 1 209 ? -20.756 -2.772 21.278 1.00 83.06 209 ALA A C 1
ATOM 1662 O O . ALA A 1 209 ? -21.281 -3.753 21.797 1.00 83.06 209 ALA A O 1
ATOM 1663 N N . GLU A 1 210 ? -21.212 -2.216 20.158 1.00 85.00 210 GLU A N 1
ATOM 1664 C CA . GLU A 1 210 ? -22.332 -2.717 19.369 1.00 85.00 210 GLU A CA 1
ATOM 1665 C C . GLU A 1 210 ? -21.824 -3.139 17.994 1.00 85.00 210 GLU A C 1
ATOM 1667 O O . GLU A 1 210 ? -20.851 -2.576 17.489 1.00 85.00 210 GLU A O 1
ATOM 1672 N N . ASP A 1 211 ? -22.484 -4.123 17.383 1.00 89.75 211 ASP A N 1
ATOM 1673 C CA . ASP A 1 211 ? -22.132 -4.545 16.034 1.00 89.75 211 ASP A CA 1
ATOM 1674 C C . ASP A 1 211 ? -22.323 -3.390 15.047 1.00 89.75 211 ASP A C 1
ATOM 1676 O O . ASP A 1 211 ? -23.370 -2.737 15.008 1.00 89.75 211 ASP A O 1
ATOM 1680 N N . GLY A 1 212 ? -21.304 -3.155 14.223 1.00 93.75 212 GLY A N 1
ATOM 1681 C CA . GLY A 1 212 ? -21.322 -2.083 13.246 1.00 93.75 212 GLY A CA 1
ATOM 1682 C C . GLY A 1 212 ? -20.424 -2.347 12.051 1.00 93.75 212 GLY A C 1
ATOM 1683 O O . GLY A 1 212 ? -19.356 -2.955 12.160 1.00 93.75 212 GLY A O 1
ATOM 1684 N N . TYR A 1 213 ? -20.879 -1.869 10.899 1.00 96.75 213 TYR A N 1
ATOM 1685 C CA . TYR A 1 213 ? -20.096 -1.793 9.679 1.00 96.75 213 TYR A CA 1
ATOM 1686 C C . TYR A 1 213 ? -19.833 -0.324 9.368 1.00 96.75 213 TYR A C 1
ATOM 1688 O O . TYR A 1 213 ? -20.737 0.410 8.969 1.00 96.75 213 TYR A O 1
ATOM 1696 N N . TYR A 1 214 ? -18.599 0.113 9.589 1.00 95.88 214 TYR A N 1
ATOM 1697 C CA . TYR A 1 214 ? -18.186 1.494 9.411 1.00 95.88 214 TYR A CA 1
ATOM 1698 C C . TYR A 1 214 ? -17.228 1.628 8.242 1.00 95.88 214 TYR A C 1
ATOM 1700 O O . TYR A 1 214 ? -16.246 0.897 8.149 1.00 95.88 214 TYR A O 1
ATOM 1708 N N . ARG A 1 215 ? -17.459 2.634 7.406 1.00 96.31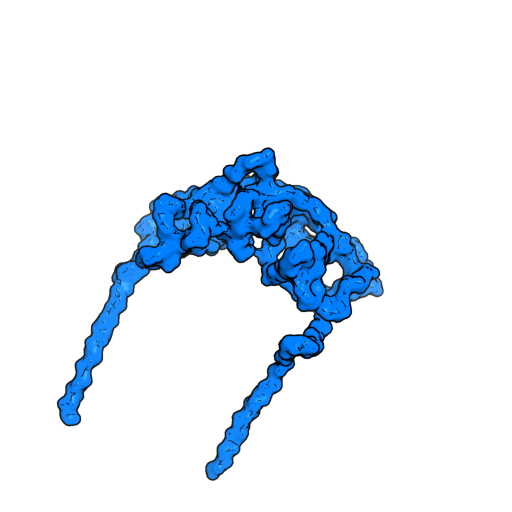 215 ARG A N 1
ATOM 1709 C CA . ARG A 1 215 ? -16.524 3.122 6.393 1.00 96.31 215 ARG A CA 1
ATOM 1710 C C . ARG A 1 215 ? -16.157 4.567 6.716 1.00 96.31 215 ARG A C 1
ATOM 1712 O O . ARG A 1 215 ? -17.002 5.317 7.195 1.00 96.31 215 ARG A O 1
ATOM 1719 N N . ALA A 1 216 ? -14.923 4.972 6.438 1.00 95.38 216 ALA A N 1
ATOM 1720 C CA . ALA A 1 216 ? -14.504 6.358 6.600 1.00 95.38 216 ALA A CA 1
ATOM 1721 C C . ALA A 1 216 ? -13.706 6.849 5.392 1.00 95.38 216 ALA A C 1
ATOM 1723 O O . ALA A 1 216 ? -12.858 6.123 4.882 1.00 95.38 216 ALA A O 1
ATOM 1724 N N . ASP A 1 217 ? -13.955 8.093 4.988 1.00 96.12 217 ASP A N 1
ATOM 1725 C CA . ASP A 1 217 ? -13.174 8.800 3.973 1.00 96.12 217 ASP A CA 1
ATOM 1726 C C . ASP A 1 217 ? -12.503 10.019 4.641 1.00 96.12 217 ASP A C 1
ATOM 1728 O O . ASP A 1 217 ? -13.185 10.940 5.103 1.00 96.12 217 ASP A O 1
ATOM 1732 N N . PHE A 1 218 ? -11.171 10.010 4.757 1.00 95.00 218 PHE A N 1
ATOM 1733 C CA . PHE A 1 218 ? -10.406 11.046 5.465 1.00 95.00 218 PHE A CA 1
ATOM 1734 C C . PHE A 1 218 ? -10.075 12.247 4.571 1.00 95.00 218 PHE A C 1
ATOM 1736 O O . PHE A 1 218 ? -9.900 12.125 3.358 1.00 95.00 218 PHE A O 1
ATOM 1743 N N . SER A 1 219 ? -9.951 13.428 5.186 1.00 95.38 219 SER A N 1
ATOM 1744 C CA . SER A 1 219 ? -9.363 14.599 4.533 1.00 95.38 219 SER A CA 1
ATOM 1745 C C . SER A 1 219 ? -7.889 14.338 4.180 1.00 95.38 219 SER A C 1
ATOM 1747 O O . SER A 1 219 ? -7.259 13.504 4.826 1.00 95.38 219 SER A O 1
ATOM 1749 N N . PRO A 1 220 ? -7.281 15.074 3.227 1.00 93.06 220 PRO A N 1
ATOM 1750 C CA . PRO A 1 220 ? -5.883 14.848 2.838 1.00 93.06 220 PRO A CA 1
ATOM 1751 C C . PRO A 1 220 ? -4.878 14.883 4.003 1.00 93.06 220 PRO A C 1
ATOM 1753 O O . PRO A 1 220 ? -3.964 14.072 4.044 1.00 93.06 220 PRO A O 1
ATOM 1756 N N . SER A 1 221 ? -5.073 15.777 4.980 1.00 91.94 221 SER A N 1
ATOM 1757 C CA . SER A 1 221 ? -4.258 15.861 6.206 1.00 91.94 221 SER A CA 1
ATOM 1758 C C . SER A 1 221 ? -4.693 14.897 7.322 1.00 91.94 221 SER A C 1
ATOM 1760 O O . SER A 1 221 ? -4.070 14.827 8.381 1.00 91.94 221 SER A O 1
ATOM 1762 N N . SER A 1 222 ? -5.787 14.161 7.115 1.00 94.06 222 SER A N 1
ATOM 1763 C CA . SER A 1 222 ? -6.411 13.275 8.102 1.00 94.06 222 SER A CA 1
ATOM 1764 C C . SER A 1 222 ? -6.720 13.964 9.439 1.00 94.06 222 SER A C 1
ATOM 1766 O O . SER A 1 222 ? -6.518 13.382 10.503 1.00 94.06 222 SER A O 1
ATOM 1768 N N . ASP A 1 223 ? -7.182 15.217 9.397 1.00 91.12 223 ASP A N 1
ATOM 1769 C CA . ASP A 1 223 ? -7.680 15.955 10.572 1.00 91.12 223 ASP A CA 1
ATOM 1770 C C . ASP A 1 223 ? -9.194 15.789 10.757 1.00 91.12 223 ASP A C 1
ATOM 1772 O O . ASP A 1 223 ? -9.710 15.885 11.873 1.00 91.12 223 ASP A O 1
ATOM 1776 N N . TYR A 1 224 ? -9.900 15.484 9.666 1.00 92.38 224 TYR A N 1
ATOM 1777 C CA . TYR A 1 224 ? -11.336 15.226 9.628 1.00 92.38 224 TYR A CA 1
ATOM 1778 C C . TYR A 1 224 ? -11.623 14.004 8.759 1.00 92.38 224 TYR A C 1
ATOM 1780 O O . TYR A 1 224 ? -10.823 13.648 7.892 1.00 92.38 224 TYR A O 1
ATOM 1788 N N . HIS A 1 225 ? -12.782 13.383 8.954 1.00 94.00 225 HIS A N 1
ATOM 1789 C CA . HIS A 1 225 ? -13.264 12.326 8.070 1.00 94.00 225 HIS A CA 1
ATOM 1790 C C . HIS A 1 225 ? -14.789 12.305 7.981 1.00 94.00 225 HIS A C 1
ATOM 1792 O O . HIS A 1 225 ? -15.487 12.690 8.922 1.00 94.00 225 HIS A O 1
ATOM 1798 N N . LEU A 1 226 ? -15.300 11.835 6.843 1.00 95.75 226 LEU A N 1
ATOM 1799 C CA . LEU A 1 226 ? -16.692 11.433 6.686 1.00 95.75 226 LEU A CA 1
ATOM 1800 C C . LEU A 1 226 ? -16.825 9.992 7.174 1.00 95.75 226 LEU A C 1
ATOM 1802 O O . LEU A 1 226 ? -16.336 9.073 6.523 1.00 95.75 226 LEU A O 1
ATOM 1806 N N . LEU A 1 227 ? -17.481 9.796 8.312 1.00 95.25 227 LEU A N 1
ATOM 1807 C CA . LEU A 1 227 ? -17.810 8.482 8.847 1.00 95.25 227 LEU A CA 1
ATOM 1808 C C . LEU A 1 227 ? -19.182 8.044 8.332 1.00 95.25 227 LEU A C 1
ATOM 1810 O O . LEU A 1 227 ? -20.168 8.758 8.506 1.00 95.25 227 LEU A O 1
ATOM 1814 N N . SER A 1 228 ? -19.242 6.854 7.745 1.00 96.19 228 SER A N 1
ATOM 1815 C CA . SER A 1 228 ? -20.458 6.204 7.263 1.00 96.19 228 SER A CA 1
ATOM 1816 C C . SER A 1 228 ? -20.705 4.929 8.057 1.00 96.19 228 SER A C 1
ATOM 1818 O O . SER A 1 228 ? -19.880 4.019 8.036 1.00 96.19 228 SER A O 1
ATOM 1820 N N . TYR A 1 229 ? -21.836 4.856 8.749 1.00 95.69 229 TYR A N 1
ATOM 1821 C CA . TYR A 1 229 ? -22.346 3.616 9.325 1.00 95.69 229 TYR A CA 1
ATOM 1822 C C . TYR A 1 229 ? -23.286 2.964 8.316 1.00 95.69 229 TYR A C 1
ATOM 1824 O O . TYR A 1 229 ? -24.286 3.565 7.924 1.00 95.69 229 TYR A O 1
ATOM 1832 N N . GLU A 1 230 ? -22.969 1.746 7.896 1.00 96.69 230 GLU A N 1
ATOM 1833 C CA . GLU A 1 230 ? -23.686 1.028 6.836 1.00 96.69 230 GLU A CA 1
ATOM 1834 C C . GLU A 1 230 ? -24.640 -0.047 7.380 1.00 96.69 230 GLU A C 1
ATOM 1836 O O . GLU A 1 230 ? -25.406 -0.635 6.619 1.00 96.69 230 GLU A O 1
ATOM 1841 N N . GLY A 1 231 ? -24.634 -0.289 8.692 1.00 94.38 231 GLY A N 1
ATOM 1842 C CA . GLY A 1 231 ? -25.525 -1.246 9.343 1.00 94.38 231 GLY A CA 1
ATOM 1843 C C . GLY A 1 231 ? -24.881 -1.942 10.543 1.00 94.38 231 GLY A C 1
ATOM 1844 O O . GLY A 1 231 ? -23.735 -1.640 10.883 1.00 94.38 231 GLY A O 1
ATOM 1845 N N . PRO A 1 232 ? -25.601 -2.869 11.201 1.00 94.06 232 PRO A N 1
ATOM 1846 C CA . PRO A 1 232 ? -26.896 -3.444 10.806 1.00 94.06 232 PRO A CA 1
ATOM 1847 C C . PRO A 1 232 ? -28.132 -2.563 11.075 1.00 94.06 232 PRO A C 1
ATOM 1849 O O . PRO A 1 232 ? -29.221 -2.892 10.608 1.00 94.06 232 PRO A O 1
ATOM 1852 N N . GLY A 1 233 ? -27.997 -1.473 11.833 1.00 93.75 233 GLY A N 1
ATOM 1853 C CA . GLY A 1 233 ? -29.075 -0.509 12.067 1.00 93.75 233 GLY A CA 1
ATOM 1854 C C . GLY A 1 233 ? -29.385 0.373 10.850 1.00 93.75 233 GLY A C 1
ATOM 1855 O O . GLY A 1 233 ? -28.962 0.097 9.730 1.00 93.75 233 GLY A O 1
ATOM 1856 N N . ILE A 1 234 ? -30.113 1.472 11.073 1.00 95.31 234 ILE A N 1
ATOM 1857 C CA . ILE A 1 234 ? -30.391 2.461 10.019 1.00 95.31 234 ILE A CA 1
ATOM 1858 C C . ILE A 1 234 ? -29.070 3.144 9.623 1.00 95.31 234 ILE A C 1
ATOM 1860 O O . ILE A 1 234 ? -28.426 3.723 10.502 1.00 95.31 234 ILE A O 1
ATOM 1864 N N . PRO A 1 235 ? -28.666 3.112 8.339 1.00 96.25 235 PRO A N 1
ATOM 1865 C CA . PRO A 1 235 ? -27.444 3.767 7.890 1.00 96.25 235 PRO A CA 1
ATOM 1866 C C . PRO A 1 235 ? -27.459 5.279 8.122 1.00 96.25 235 PRO A C 1
ATOM 1868 O O . PRO A 1 235 ? -28.492 5.935 7.965 1.00 96.25 235 PRO A O 1
ATOM 1871 N N . TRP A 1 236 ? -26.301 5.845 8.453 1.00 94.44 236 TRP A N 1
ATOM 1872 C CA . TRP A 1 236 ? -26.130 7.285 8.660 1.00 94.44 236 TRP A CA 1
ATOM 1873 C C . TRP A 1 236 ? -24.708 7.729 8.325 1.00 94.44 236 TRP A C 1
ATOM 1875 O O . TRP A 1 236 ? -23.788 6.915 8.237 1.00 94.44 236 TRP A O 1
ATOM 1885 N N . GLN A 1 237 ? -24.524 9.040 8.161 1.00 94.56 237 GLN A N 1
ATOM 1886 C CA . GLN A 1 237 ? -23.216 9.643 7.917 1.00 94.56 237 GLN A CA 1
ATOM 1887 C C . GLN A 1 237 ? -22.991 10.866 8.806 1.00 94.56 237 GLN A C 1
ATOM 1889 O O . GLN A 1 237 ? -23.926 11.620 9.082 1.00 94.56 237 GLN A O 1
ATOM 1894 N N . LYS A 1 238 ? -21.750 11.064 9.258 1.00 92.31 238 LYS A N 1
ATOM 1895 C CA . LYS A 1 238 ? -21.331 12.221 10.064 1.00 92.31 238 LYS A CA 1
ATOM 1896 C C . LYS A 1 238 ? -19.920 12.660 9.698 1.00 92.31 238 LYS A C 1
ATOM 1898 O O . LYS A 1 238 ? -19.082 11.835 9.353 1.00 92.31 238 LYS A O 1
ATOM 1903 N N . ILE A 1 239 ? -19.650 13.954 9.828 1.00 92.19 239 ILE A N 1
ATOM 1904 C CA . ILE A 1 239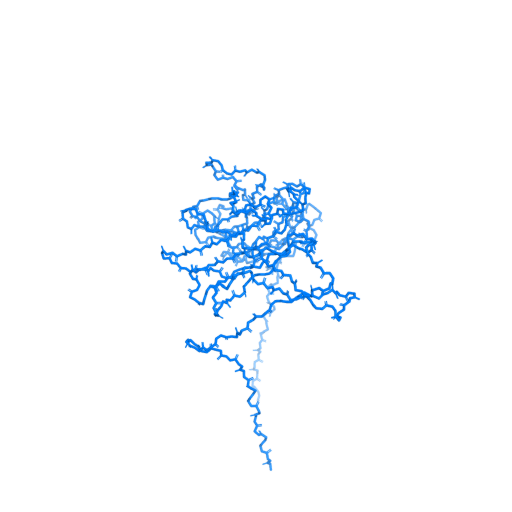 ? -18.286 14.484 9.781 1.00 92.19 239 ILE A CA 1
ATOM 1905 C C . ILE A 1 239 ? -17.731 14.487 11.203 1.00 92.19 239 ILE A C 1
ATOM 1907 O O . ILE A 1 239 ? -18.360 15.011 12.123 1.00 92.19 239 ILE A O 1
ATOM 1911 N N . MET A 1 240 ? -16.550 13.906 11.363 1.00 88.12 240 MET A N 1
ATOM 1912 C CA . MET A 1 240 ? -15.882 13.723 12.646 1.00 88.12 240 MET A CA 1
ATOM 1913 C C . MET A 1 240 ? -14.491 14.354 12.594 1.00 88.12 240 MET A C 1
ATOM 1915 O O . MET A 1 240 ? -13.852 14.379 11.536 1.00 88.12 240 MET A O 1
ATOM 1919 N N . THR A 1 241 ? -13.990 14.835 13.731 1.00 87.19 241 THR A N 1
ATOM 1920 C CA . THR A 1 241 ? -12.553 15.082 13.883 1.00 87.19 241 THR A CA 1
ATOM 1921 C C . THR A 1 241 ? -11.824 13.741 13.945 1.00 87.19 241 THR A C 1
ATOM 1923 O O . THR A 1 241 ? -12.391 12.702 14.289 1.00 87.19 241 THR A O 1
ATOM 1926 N N . ALA A 1 242 ? -10.555 13.721 13.561 1.00 74.31 242 ALA A N 1
ATOM 1927 C CA . ALA A 1 242 ? -9.810 12.477 13.393 1.00 74.31 242 ALA A CA 1
ATOM 1928 C C . ALA A 1 242 ? -9.469 11.735 14.704 1.00 74.31 242 ALA A C 1
ATOM 1930 O O . ALA A 1 242 ? -8.998 10.603 14.664 1.00 74.31 242 ALA A O 1
ATOM 1931 N N . ASP A 1 243 ? -9.694 12.343 15.867 1.00 68.50 243 ASP A N 1
ATOM 1932 C CA . ASP A 1 243 ? -9.684 11.704 17.192 1.00 68.50 243 ASP A CA 1
ATOM 1933 C C . ASP A 1 243 ? -11.059 11.138 17.613 1.00 68.50 243 ASP A C 1
ATOM 1935 O O . ASP A 1 243 ? -11.208 10.646 18.728 1.00 68.50 243 ASP A O 1
ATOM 1939 N N . GLY A 1 244 ? -12.063 11.182 16.730 1.00 61.03 244 GLY A N 1
ATOM 1940 C CA . GLY A 1 244 ? -13.411 10.665 16.991 1.00 61.03 244 GLY A CA 1
ATOM 1941 C C . GLY A 1 244 ? -14.332 11.655 17.709 1.00 61.03 244 GLY A C 1
ATOM 1942 O O . GLY A 1 244 ? -15.458 11.303 18.060 1.00 61.03 244 GLY A O 1
ATOM 1943 N N . GLY A 1 245 ? -13.893 12.900 17.912 1.00 61.00 245 GLY A N 1
ATOM 1944 C CA . GLY A 1 245 ? -14.751 13.973 18.405 1.00 61.00 245 GLY A CA 1
ATOM 1945 C C . GLY A 1 245 ? -15.792 14.398 17.364 1.00 61.00 245 GLY A C 1
ATOM 1946 O O . GLY A 1 245 ? -15.494 14.584 16.183 1.00 61.00 245 GLY A O 1
ATOM 1947 N N . GLU A 1 246 ? -17.042 14.599 17.786 1.00 54.31 246 GLU A N 1
ATOM 1948 C CA . GLU A 1 246 ? -17.984 15.364 16.965 1.00 54.31 246 GLU A CA 1
ATOM 1949 C C . GLU A 1 246 ? -17.540 16.833 16.972 1.00 54.31 246 GLU A C 1
ATOM 1951 O O . GLU A 1 246 ? -17.389 17.455 18.030 1.00 54.31 246 GLU A O 1
ATOM 1956 N N . ASN A 1 247 ? -17.327 17.415 15.791 1.00 45.41 247 ASN A N 1
ATOM 1957 C CA . ASN A 1 247 ? -16.932 18.812 15.695 1.00 45.41 247 ASN A CA 1
ATOM 1958 C C . ASN A 1 247 ? -18.082 19.695 16.212 1.00 45.41 247 ASN A C 1
ATOM 1960 O O . ASN A 1 247 ? -19.152 19.781 15.612 1.00 45.41 247 ASN A O 1
ATOM 1964 N N . SER A 1 248 ? -17.879 20.373 17.345 1.00 42.28 248 SER A N 1
ATOM 1965 C CA . SER A 1 248 ? -18.935 21.137 18.041 1.00 42.28 248 SER A CA 1
ATOM 1966 C C . SER A 1 248 ? -19.575 22.264 17.208 1.00 42.28 248 SER A C 1
ATOM 1968 O O . SER A 1 248 ? -20.663 22.740 17.552 1.00 42.28 248 SER A O 1
ATOM 1970 N N . ARG A 1 249 ? -18.931 22.671 16.104 1.00 45.38 249 ARG A N 1
ATOM 1971 C CA . ARG A 1 249 ? -19.433 23.662 15.137 1.00 45.38 249 ARG A CA 1
ATOM 1972 C C . ARG A 1 249 ? -20.415 23.079 14.108 1.00 45.38 249 ARG A C 1
ATOM 1974 O O . ARG A 1 249 ? -21.186 23.848 13.537 1.00 45.38 249 ARG A O 1
ATOM 1981 N N . ASP A 1 250 ? -20.472 21.753 13.962 1.00 45.50 250 ASP A N 1
ATOM 1982 C CA . ASP A 1 250 ? -21.267 21.043 12.948 1.00 45.50 250 ASP A CA 1
ATOM 1983 C C . ASP A 1 250 ? -22.594 20.466 13.459 1.00 45.50 250 ASP A C 1
ATOM 1985 O O . ASP A 1 250 ? -23.299 19.785 12.715 1.00 45.50 250 ASP A O 1
ATOM 1989 N N . ARG A 1 251 ? -23.068 20.867 14.651 1.00 39.56 251 ARG A N 1
ATOM 1990 C CA . ARG A 1 251 ? -24.489 20.669 15.030 1.00 39.56 251 ARG A CA 1
ATOM 1991 C C . ARG A 1 251 ? -25.485 21.294 14.033 1.00 39.56 251 ARG A C 1
ATOM 1993 O O . ARG A 1 251 ? -26.682 21.062 14.147 1.00 39.56 251 ARG A O 1
ATOM 2000 N N . LYS A 1 252 ? -25.010 22.097 13.071 1.00 38.84 252 LYS A N 1
ATOM 2001 C CA . LYS A 1 252 ? -25.795 22.641 11.951 1.00 38.84 252 LYS A CA 1
ATOM 2002 C C . LYS A 1 252 ? -25.694 21.839 10.643 1.00 38.84 252 LYS A C 1
ATOM 2004 O O . LYS A 1 252 ? -26.485 22.111 9.747 1.00 38.84 252 LYS A O 1
ATOM 2009 N N . PHE A 1 253 ? -24.777 20.875 10.532 1.00 38.56 253 PHE A N 1
ATOM 2010 C CA . PHE A 1 253 ? -24.531 20.084 9.315 1.00 38.56 253 PHE A CA 1
ATOM 2011 C C . PHE A 1 253 ? -24.675 18.567 9.521 1.00 38.56 253 PHE A C 1
ATOM 2013 O O . PHE A 1 253 ? -24.359 17.794 8.619 1.00 38.56 253 PHE A O 1
ATOM 2020 N N . SER A 1 254 ? -25.200 18.115 10.665 1.00 38.53 254 SER A N 1
ATOM 2021 C CA . SER A 1 254 ? -25.664 16.734 10.811 1.00 38.53 254 SER A CA 1
ATOM 2022 C C . SER A 1 254 ? -26.896 16.518 9.925 1.00 38.53 254 SER A C 1
ATOM 2024 O O . SER A 1 254 ? -28.021 16.833 10.319 1.00 38.53 254 SER A O 1
ATOM 2026 N N . PHE A 1 255 ? -26.686 16.020 8.710 1.00 44.12 255 PHE A N 1
ATOM 2027 C CA . PHE A 1 255 ? -27.769 15.567 7.845 1.00 44.12 255 PHE A CA 1
ATOM 2028 C C . PHE A 1 255 ? -28.194 14.171 8.290 1.00 44.12 255 PHE A C 1
ATOM 2030 O O . PHE A 1 255 ? -27.592 13.165 7.926 1.00 44.12 255 PHE A O 1
ATOM 2037 N N . ASP A 1 256 ? -29.236 14.118 9.111 1.00 42.09 256 ASP A N 1
ATOM 2038 C CA . ASP A 1 256 ? -29.898 12.868 9.450 1.00 42.09 256 ASP A CA 1
ATOM 2039 C C . ASP A 1 256 ? -30.756 12.413 8.261 1.00 42.09 256 ASP A C 1
ATOM 2041 O O . ASP A 1 256 ? -31.881 12.874 8.055 1.00 42.09 256 ASP A O 1
ATOM 2045 N N . VAL A 1 257 ? -30.201 11.523 7.435 1.00 44.09 257 VAL A N 1
ATOM 2046 C CA . VAL A 1 257 ? -30.882 10.994 6.242 1.00 44.09 257 VAL A CA 1
ATOM 2047 C C . VAL A 1 257 ? -32.106 10.144 6.622 1.00 44.09 257 VAL A C 1
ATOM 2049 O O . VAL A 1 257 ? -33.006 9.974 5.800 1.00 44.09 257 VAL A O 1
ATOM 2052 N N . SER A 1 258 ? -32.222 9.694 7.882 1.00 45.34 258 SER A N 1
ATOM 2053 C CA . SER A 1 258 ? -33.416 8.984 8.367 1.00 45.34 258 SER A CA 1
ATOM 2054 C C . SER A 1 258 ? -34.675 9.865 8.381 1.00 45.34 258 SER A C 1
ATOM 2056 O O . SER A 1 258 ? -35.794 9.350 8.362 1.00 45.34 258 SER A O 1
ATOM 2058 N N . GLN A 1 259 ? -34.513 11.194 8.325 1.00 36.94 259 GLN A N 1
ATOM 2059 C CA . GLN A 1 259 ? -35.626 12.145 8.236 1.00 36.94 259 GLN A CA 1
ATOM 2060 C C . GLN A 1 259 ? -36.223 12.245 6.826 1.00 36.94 259 GLN A C 1
ATOM 2062 O O . GLN A 1 259 ? -37.348 12.724 6.668 1.00 36.94 259 GLN A O 1
ATOM 2067 N N . PHE A 1 260 ? -35.543 11.726 5.800 1.00 38.38 260 PHE A N 1
ATOM 2068 C CA . PHE A 1 260 ? -36.109 11.581 4.460 1.00 38.38 260 PHE A CA 1
ATOM 2069 C C . PHE A 1 260 ? -36.840 10.241 4.332 1.00 38.38 260 PHE A C 1
ATOM 2071 O O . PHE A 1 260 ? -36.476 9.353 3.558 1.00 38.38 260 PHE A O 1
ATOM 2078 N N . SER A 1 261 ? -37.936 10.100 5.082 1.00 37.25 261 SER A N 1
ATOM 2079 C CA . SER A 1 261 ? -38.955 9.117 4.717 1.00 37.25 261 SER A CA 1
ATOM 2080 C C . SER A 1 261 ? -39.481 9.472 3.320 1.00 37.25 261 SER A C 1
ATOM 2082 O O . SER A 1 261 ? -39.871 10.609 3.055 1.00 37.25 261 SER A O 1
ATOM 2084 N N . HIS A 1 262 ? -39.409 8.517 2.395 1.00 35.38 262 HIS A N 1
ATOM 2085 C CA . HIS A 1 262 ? -39.821 8.703 1.007 1.00 35.38 262 HIS A CA 1
ATOM 2086 C C . HIS A 1 262 ? -41.266 9.235 0.944 1.00 35.38 262 HIS A C 1
ATOM 2088 O O . HIS A 1 262 ? -42.128 8.693 1.646 1.00 35.38 262 HIS A O 1
ATOM 2094 N N . PRO A 1 263 ? -41.602 10.208 0.074 1.00 33.25 263 PRO A N 1
ATOM 2095 C CA . PRO A 1 263 ? -42.999 10.464 -0.236 1.00 33.25 263 PRO A CA 1
ATOM 2096 C C . PRO A 1 263 ? -43.587 9.196 -0.867 1.00 33.25 263 PRO A C 1
ATOM 2098 O O . PRO A 1 263 ? -43.188 8.771 -1.952 1.00 33.25 263 PRO A O 1
ATOM 2101 N N . ARG A 1 264 ? -44.536 8.558 -0.171 1.00 32.22 264 ARG A N 1
ATOM 2102 C CA . ARG A 1 264 ? -45.367 7.500 -0.751 1.00 32.22 264 ARG A CA 1
ATOM 2103 C C . ARG A 1 264 ? -46.191 8.117 -1.878 1.00 32.22 264 ARG A C 1
ATOM 2105 O O . ARG A 1 264 ? -47.201 8.768 -1.622 1.00 32.22 264 ARG A O 1
ATOM 2112 N N . PHE A 1 265 ? -45.784 7.892 -3.121 1.00 28.02 265 PHE A N 1
ATOM 2113 C CA . PHE A 1 265 ? -46.657 8.117 -4.265 1.00 28.02 265 PHE A CA 1
ATOM 2114 C C . PHE A 1 265 ? -47.721 7.018 -4.287 1.00 28.02 265 PHE A C 1
ATOM 2116 O O . PHE A 1 265 ? -47.450 5.858 -4.591 1.00 28.02 265 PHE A O 1
ATOM 2123 N N . LEU A 1 266 ? -48.942 7.395 -3.918 1.00 28.80 266 LEU A N 1
ATOM 2124 C CA . LEU A 1 266 ? -50.132 6.566 -4.043 1.00 28.80 266 LEU A CA 1
ATOM 2125 C C . LEU A 1 266 ? -50.644 6.725 -5.481 1.00 28.80 266 LEU A C 1
ATOM 2127 O O . LEU A 1 266 ? -51.289 7.717 -5.815 1.00 28.80 266 LEU A O 1
ATOM 2131 N N . VAL A 1 267 ? -50.309 5.776 -6.355 1.00 31.69 267 VAL A N 1
ATOM 2132 C CA . VAL A 1 267 ? -50.859 5.728 -7.716 1.00 31.69 267 VAL A CA 1
ATOM 2133 C C . VAL A 1 267 ? -52.257 5.123 -7.635 1.00 31.69 267 VAL A C 1
ATOM 2135 O O . VAL A 1 267 ? -52.418 3.929 -7.393 1.00 31.69 267 VAL A O 1
ATOM 2138 N N . HIS A 1 268 ? -53.281 5.956 -7.817 1.00 29.86 268 HIS A N 1
ATOM 2139 C CA . HIS A 1 268 ? -54.662 5.509 -7.956 1.00 29.86 268 HIS A CA 1
ATOM 2140 C C . HIS A 1 268 ? -54.961 5.307 -9.446 1.00 29.86 268 HIS A C 1
ATOM 2142 O O . HIS A 1 268 ? -55.145 6.270 -10.187 1.00 29.86 268 HIS A O 1
ATOM 2148 N N . THR A 1 269 ? -54.986 4.059 -9.916 1.00 35.44 269 THR A N 1
ATOM 2149 C CA . THR A 1 269 ? -55.475 3.747 -11.265 1.00 35.44 269 THR A CA 1
ATOM 2150 C C . THR A 1 269 ? -57.000 3.688 -11.242 1.00 35.44 269 THR A C 1
ATOM 2152 O O . THR A 1 269 ? -57.584 2.645 -10.946 1.00 35.44 269 THR A O 1
ATOM 2155 N N . GLY A 1 270 ? -57.649 4.813 -11.540 1.00 30.23 270 GLY A N 1
ATOM 2156 C CA . GLY A 1 270 ? -59.072 4.847 -11.866 1.00 30.23 270 GLY A CA 1
ATOM 2157 C C . GLY A 1 270 ? -59.285 4.417 -13.317 1.00 30.23 270 GLY A C 1
ATOM 2158 O O . GLY A 1 270 ? -58.814 5.088 -14.230 1.00 30.23 270 GLY A O 1
ATOM 2159 N N . ARG A 1 271 ? -59.977 3.293 -13.527 1.00 34.84 271 ARG A N 1
ATOM 2160 C CA . ARG A 1 271 ? -60.578 2.945 -14.822 1.00 34.84 271 ARG A CA 1
ATOM 2161 C C . ARG A 1 271 ? -61.780 3.861 -15.074 1.00 34.84 271 ARG A C 1
ATOM 2163 O O . ARG A 1 271 ? -62.649 3.953 -14.208 1.00 34.84 271 ARG A O 1
ATOM 2170 N N . GLN A 1 272 ? -61.852 4.441 -16.267 1.00 39.00 272 GLN A N 1
ATOM 2171 C CA . GLN A 1 272 ? -63.109 4.679 -16.978 1.00 39.00 272 GLN A CA 1
ATOM 2172 C C . GLN A 1 272 ? -63.022 3.978 -18.327 1.00 39.00 272 GLN A C 1
ATOM 2174 O O . GLN A 1 272 ? -61.917 4.007 -18.916 1.00 39.00 272 GLN A O 1
#

Sequence (272 aa):
MRWHSLDVGSLHYPLPGGKNPVVEAHIIAIDSPDHVVSLSRSTEFSVDSVLFEVAWTTSDMLLVKEMSRDAVRGQVLMFNWTQLVPSRPQLEGEVVRQVDLKPGWIECEQTIFPLPSTVLGLSAYLDIVEDREGYKHIAVFESSRSSEPYFITQGKWEVTGKLLGVNEERKTVYFQAPYPTSIQRSILSANIIEKQNIIEKHVSVTPIAEDGYYRADFSPSSDYHLLSYEGPGIPWQKIMTADGGENSRDRKFSFDVSQFSHPRFLVHTGRQ

Organism: NCBI:txid181124

Foldseek 3Di:
DDDDDDDDDDDDDADVVRADDDDWDWDADPVGRVQIATEAEPDDDERRKDFQEWDALDPFKIWIKIAYPQQQKIWIWIWGNVPDDSVHSYTYTDTLEMGGDVPDGDDRAHAWAHAPVLQAAHRKTWGFDQDPVGATFIWIARHSNRHDTFGQADDPWHFPGYWQAAQRVQQKTWTWICPPHVQAIFIKMTHNPDGDDDDGGIDTLDDPPDGWHWDWHADHNRQKIWIWTPDPDDIAIAIAGNSNHRDPVCPVPRPPCVVCPDPPDDDDDDDD

InterPro domains:
  IPR002469 Dipeptidylpeptidase IV, N-terminal domain [PF00930] (10-236)
  IPR050278 Serine protease S9B/DPPIV [PTHR11731] (10-249)

pLDDT: mean 84.61, std 18.14, range [28.02, 97.69]